Protein 5E0N (pdb70)

Sequence (209 aa):
TRFVLLDRSRPGVALVTLNRPERMNSMAFDVMVPLLELLGDLRHDNSVRVVILTGAGRGFSSGMEVLDNVILALRRLHQPVIAAVNGAAIGGGLCLALACDVRIAAHNAYFRAAGGLTASELGLSYLLPRAIGTSRAFEIMLTGRDVDAAEAERIGLVSRTVPDDDLLETCFEMAQRMRGFSRPGIELTKRTLWSGLDAASLEGHMQAE

Foldseek 3Di:
DQQKDWDCPDWQETEIERPDVVQLSAPDPSRLVVLLVVLVVQLVDPRHQAYEYAYPDAFRYQYVDSLVSNLVSQLNRLHAYEYLTLAEQEQSSLLNNLSGRAYEYAQHYKYWHDDVPGPRVVSLVLRVCVQQNCVVSVVRHVVRDIGGRVNCCVRRVHVYYYHSVCRVVVVVVVSVVSVPDDSVVSSVVSNLVVVVSVDPDPVSSVPDD

Secondary structure (DSSP, 8-state):
--SEEEE--STTEEEEEE--GGGTT---HHHHHHHHHHHHHHHH-TT--EEEEEESTT-SB-----HHHHHHHHHH-SS-EEEEE-SEEETHHHHHHHHSSEEEEETT-EEE------HHHHHHHHHHHHHH-HHHHHHHHHH---EEHHHHHHTTSSSEEE-GGGHHHHHHHHHHHHHTS-HHHHHHHHHHHHHHHH-S-HHHHHT--

Nearest PDB structures (foldseek):
  5e0n-assembly1_X  TM=1.005E+00  e=1.409E-42  Mycolicibacterium smegmatis MC2 155
  3qyr-assembly2_B  TM=8.350E-01  e=7.562E-18  Mycobacterium avium subsp. paratuberculosis
  3ome-assembly1_A  TM=8.628E-01  e=2.645E-17  Mycolicibacterium smegmatis MC2 155
  3t3w-assembly1_E  TM=8.830E-01  e=1.354E-15  Mycolicibacterium thermoresistibile ATCC 19527
  3ome-assembly1_B  TM=8.627E-01  e=7.457E-16  Mycolicibacterium smegmatis MC2 155

Solvent-accessible surface area: 10663 Å² total; per-residue (Å²): 148,149,82,19,50,85,55,84,87,90,83,9,4,0,14,0,21,0,22,27,42,126,148,66,0,26,28,42,140,52,0,1,43,45,0,49,115,25,3,27,96,4,90,132,51,108,61,0,42,1,0,0,1,7,7,19,53,190,1,0,0,37,39,231,78,22,6,58,69,0,25,93,6,1,75,134,3,14,1,9,0,0,0,0,0,23,0,7,0,23,4,6,0,1,0,0,0,6,2,2,42,30,32,1,0,1,142,73,3,71,1,71,10,51,129,116,139,58,14,13,85,98,15,2,54,79,19,1,20,125,40,14,36,82,94,122,0,118,62,2,40,148,87,30,81,72,0,83,3,56,33,0,77,168,19,39,3,5,74,129,37,6,78,76,141,66,5,66,92,16,0,20,118,55,0,105,178,29,76,73,110,69,81,83,35,27,50,114,72,12,149,61,118,32,35,30,76,80,41,114,59,140,126,39,56,149,124,73,210

B-factor: mean 40.06, std 13.36, range [20.57, 113.12]

Radius of gyration: 16.2 Å; Cα contacts (8 Å, |Δi|>4): 419; chains: 1; bounding box: 42×46×37 Å

Structure (mmCIF, N/CA/C/O backbone):
data_5E0N
#
_entry.id   5E0N
#
_cell.length_a   102.601
_cell.length_b   102.601
_cell.length_c   145.951
_cell.angle_alpha   90.00
_cell.angle_beta   90.00
_cell.angle_gamma   120.00
#
_symmetry.space_group_name_H-M   'H 3 2'
#
loop_
_entity.id
_entity.type
_entity.pdbx_description
1 polymer 'Enoyl-CoA hydratase/isomerase'
2 water water
#
loop_
_atom_site.group_PDB
_atom_site.id
_atom_site.type_symbol
_atom_site.label_atom_id
_atom_site.label_alt_id
_atom_site.label_comp_id
_atom_site.label_asym_id
_atom_site.label_entity_id
_atom_site.label_seq_id
_atom_site.pdbx_PDB_ins_code
_atom_site.Cartn_x
_atom_site.Cartn_y
_atom_site.Cartn_z
_atom_site.occupancy
_atom_site.B_iso_or_equiv
_atom_site.auth_seq_id
_atom_site.auth_comp_id
_atom_site.auth_asym_id
_atom_site.auth_atom_id
_atom_site.pdbx_PDB_model_num
ATOM 1 N N . THR A 1 25 ? 1.340 19.075 -7.257 1.00 74.44 5 THR X N 1
ATOM 2 C CA . THR A 1 25 ? 2.124 18.464 -8.332 1.00 77.24 5 THR X CA 1
ATOM 3 C C . THR A 1 25 ? 1.863 19.164 -9.674 1.00 75.47 5 THR X C 1
ATOM 4 O O . THR A 1 25 ? 2.682 19.093 -10.591 1.00 76.63 5 THR X O 1
ATOM 8 N N . ARG A 1 26 ? 0.707 19.814 -9.794 1.00 68.64 6 ARG X N 1
ATOM 9 C CA . ARG A 1 26 ? 0.435 20.685 -10.935 1.00 63.13 6 ARG X CA 1
ATOM 10 C C . ARG A 1 26 ? 1.116 22.029 -10.660 1.00 57.91 6 ARG X C 1
ATOM 11 O O . ARG A 1 26 ? 1.221 22.439 -9.501 1.00 57.81 6 ARG X O 1
ATOM 19 N N . PHE A 1 27 ? 1.601 22.705 -11.698 1.00 49.31 7 PHE X N 1
ATOM 20 C CA . PHE A 1 27 ? 2.338 23.952 -11.488 1.00 52.93 7 PHE X CA 1
ATOM 21 C C . PHE A 1 27 ? 1.420 25.173 -11.297 1.00 48.12 7 PHE X C 1
ATOM 22 O O . PHE A 1 27 ? 1.842 26.190 -10.736 1.00 42.76 7 PHE X O 1
ATOM 30 N N . VAL A 1 28 ? 0.185 25.068 -11.783 1.00 41.36 8 VAL X N 1
ATOM 31 C CA . VAL A 1 28 ? -0.844 26.081 -11.548 1.00 39.22 8 VAL X CA 1
ATOM 32 C C . VAL A 1 28 ? -2.130 25.385 -11.130 1.00 41.89 8 VAL X C 1
ATOM 33 O O . VAL A 1 28 ? -2.633 24.527 -11.854 1.00 41.77 8 VAL X O 1
ATOM 37 N N . LEU A 1 29 ? -2.652 25.744 -9.959 1.00 38.95 9 LEU X N 1
ATOM 38 C CA . LEU A 1 29 ? -3.876 25.138 -9.435 1.00 37.48 9 LEU X CA 1
ATOM 39 C C . LEU A 1 29 ? -5.079 26.041 -9.636 1.00 39.63 9 LEU X C 1
ATOM 40 O O . LEU A 1 29 ? -4.946 27.264 -9.611 1.00 37.83 9 LEU X O 1
ATOM 45 N N . LEU A 1 30 ? -6.249 25.438 -9.838 1.00 39.16 10 LEU X N 1
ATOM 46 C CA . LEU A 1 30 ? -7.493 26.186 -9.938 1.00 33.95 10 LEU X CA 1
ATOM 47 C C . LEU A 1 30 ? -8.436 25.716 -8.847 1.00 40.08 10 LEU X C 1
ATOM 48 O O . LEU A 1 30 ? -8.612 24.507 -8.641 1.00 37.14 10 LEU X O 1
ATOM 53 N N . ASP A 1 31 ? -9.037 26.676 -8.155 1.00 35.31 11 ASP X N 1
ATOM 54 C CA . ASP A 1 31 ? -9.985 26.391 -7.085 1.00 37.91 11 ASP X CA 1
ATOM 55 C C . ASP A 1 31 ? -11.291 27.116 -7.366 1.00 38.18 11 ASP X C 1
ATOM 56 O O . ASP A 1 31 ? -11.339 28.349 -7.393 1.00 32.41 11 ASP X O 1
ATOM 61 N N . ARG A 1 32 ? -12.351 26.338 -7.558 1.00 36.20 12 ARG X N 1
ATOM 62 C CA . ARG A 1 32 ? -13.675 26.885 -7.835 1.00 37.12 12 ARG X CA 1
ATOM 63 C C . ARG A 1 32 ? -14.669 26.642 -6.692 1.00 39.70 12 ARG X C 1
ATOM 64 O O . ARG A 1 32 ? -15.881 26.582 -6.911 1.00 43.11 12 ARG X O 1
ATOM 72 N N . SER A 1 33 ? -14.142 26.517 -5.478 1.00 42.74 13 SER X N 1
ATOM 73 C CA . SER A 1 33 ? -14.949 26.394 -4.261 1.00 46.71 13 SER X CA 1
ATOM 74 C C . SER A 1 33 ? -16.028 27.455 -4.133 1.00 44.62 13 SER X C 1
ATOM 75 O O . SER A 1 33 ? -17.205 27.142 -3.975 1.00 46.03 13 SER X O 1
ATOM 78 N N . ARG A 1 34 ? -15.616 28.717 -4.176 1.00 39.80 14 ARG X N 1
ATOM 79 C CA . ARG A 1 34 ? -16.548 29.814 -3.959 1.00 40.36 14 ARG X CA 1
ATOM 80 C C . ARG A 1 34 ? -17.278 30.166 -5.230 1.00 37.15 14 ARG X C 1
ATOM 81 O O . ARG A 1 34 ? -16.666 30.257 -6.290 1.00 37.47 14 ARG X O 1
ATOM 89 N N . PRO A 1 35 ? -18.592 30.412 -5.116 1.00 42.00 15 PRO X N 1
ATOM 90 C CA . PRO A 1 35 ? -19.435 30.740 -6.271 1.00 38.57 15 PRO X CA 1
ATOM 91 C C . PRO A 1 35 ? -18.970 32.002 -6.976 1.00 36.94 15 PRO X C 1
ATOM 92 O O . PRO A 1 35 ? -18.704 33.005 -6.313 1.00 36.14 15 PRO X O 1
ATOM 96 N N . GLY A 1 36 ? -18.867 31.949 -8.300 1.00 33.58 16 GLY X N 1
ATOM 97 C CA . GLY A 1 36 ? -18.485 33.110 -9.090 1.00 35.44 16 GLY X CA 1
ATOM 98 C C . GLY A 1 36 ? -16.999 33.460 -9.034 1.00 30.75 16 GLY X C 1
ATOM 99 O O . GLY A 1 36 ? -16.565 34.412 -9.672 1.00 34.51 16 GLY X O 1
ATOM 100 N N . VAL A 1 37 ? -16.210 32.688 -8.298 1.00 30.02 17 VAL X N 1
ATOM 101 C CA . VAL A 1 37 ? -14.795 33.010 -8.140 1.00 32.15 17 VAL X CA 1
ATOM 102 C C . VAL A 1 37 ? -13.860 31.879 -8.592 1.00 36.27 17 VAL X C 1
ATOM 103 O O . VAL A 1 37 ? -14.092 30.700 -8.308 1.00 36.07 17 VAL X O 1
ATOM 107 N N . ALA A 1 38 ? -12.806 32.249 -9.313 1.00 31.03 18 ALA X N 1
ATOM 108 C CA . ALA A 1 38 ? -11.731 31.319 -9.622 1.00 30.16 18 ALA X CA 1
ATOM 109 C C . ALA A 1 38 ? -10.470 31.738 -8.869 1.00 31.85 18 ALA X C 1
ATOM 110 O O . ALA A 1 38 ? -9.898 32.795 -9.135 1.00 29.26 18 ALA X O 1
ATOM 112 N N . LEU A 1 39 ? -10.075 30.938 -7.887 1.00 28.22 19 LEU X N 1
ATOM 113 C CA . LEU A 1 39 ? -8.827 31.161 -7.170 1.00 29.48 19 LEU X CA 1
ATOM 114 C C . LEU A 1 39 ? -7.710 30.391 -7.867 1.00 32.88 19 LEU X C 1
ATOM 115 O O . LEU A 1 39 ? -7.739 29.156 -7.936 1.00 33.53 19 LEU X O 1
ATOM 120 N N . VAL A 1 40 ? -6.738 31.131 -8.391 1.00 28.53 20 VAL X N 1
ATOM 121 C CA . VAL A 1 40 ? -5.630 30.558 -9.144 1.00 28.03 20 VAL X CA 1
ATOM 122 C C . VAL A 1 40 ? -4.368 30.629 -8.296 1.00 32.82 20 VAL X C 1
ATOM 123 O O . VAL A 1 40 ? -3.982 31.688 -7.802 1.00 31.38 20 VAL X O 1
ATOM 127 N N . THR A 1 41 ? -3.729 29.488 -8.100 1.00 30.52 21 THR X N 1
ATOM 128 C CA . THR A 1 41 ? -2.563 29.440 -7.245 1.00 34.21 21 THR X CA 1
ATOM 129 C C . THR A 1 41 ? -1.337 29.027 -8.051 1.00 38.08 21 THR X C 1
ATOM 130 O O . THR A 1 41 ? -1.329 27.974 -8.683 1.00 35.65 21 THR X O 1
ATOM 134 N N . LEU A 1 42 ? -0.322 29.885 -8.061 1.00 33.86 22 LEU X N 1
ATOM 135 C CA . LEU A 1 42 ? 0.957 29.536 -8.664 1.00 37.02 22 LEU X CA 1
ATOM 136 C C . LEU A 1 42 ? 1.608 28.503 -7.768 1.00 41.20 22 LEU X C 1
ATOM 137 O O . LEU A 1 42 ? 1.893 28.790 -6.607 1.00 42.52 22 LEU X O 1
ATOM 142 N N . ASN A 1 43 ? 1.846 27.307 -8.295 1.00 41.93 23 ASN X N 1
ATOM 143 C CA . ASN A 1 43 ? 2.198 26.195 -7.424 1.00 47.26 23 ASN X CA 1
ATOM 144 C C . ASN A 1 43 ? 3.568 25.580 -7.682 1.00 55.15 23 ASN X C 1
ATOM 145 O O . ASN A 1 43 ? 3.673 24.437 -8.128 1.00 56.65 23 ASN X O 1
ATOM 150 N N . ARG A 1 44 ? 4.625 26.337 -7.419 1.00 56.17 24 ARG X N 1
ATOM 151 C CA . ARG A 1 44 ? 5.907 25.692 -7.174 1.00 61.08 24 ARG X CA 1
ATOM 152 C C . ARG A 1 44 ? 6.601 26.405 -6.031 1.00 60.73 24 ARG X C 1
ATOM 153 O O . ARG A 1 44 ? 7.640 27.046 -6.231 1.00 59.95 24 ARG X O 1
ATOM 161 N N . PRO A 1 45 ? 6.025 26.273 -4.818 1.00 58.35 25 PRO X N 1
ATOM 162 C CA . PRO A 1 45 ? 6.494 26.972 -3.615 1.00 62.04 25 PRO X CA 1
ATOM 163 C C . PRO A 1 45 ? 7.969 26.707 -3.328 1.00 65.55 25 PRO X C 1
ATOM 164 O O . PRO A 1 45 ? 8.640 27.541 -2.710 1.00 63.62 25 PRO X O 1
ATOM 168 N N . GLU A 1 46 ? 8.464 25.561 -3.788 1.00 67.93 26 GLU X N 1
ATOM 169 C CA . GLU A 1 46 ? 9.873 25.206 -3.655 1.00 69.25 26 GLU X CA 1
ATOM 170 C C . GLU A 1 46 ? 10.782 26.304 -4.221 1.00 67.38 26 GLU X C 1
ATOM 171 O O . GLU A 1 46 ? 11.748 26.712 -3.576 1.00 68.81 26 GLU X O 1
ATOM 177 N N . ARG A 1 47 ? 10.459 26.770 -5.428 1.00 65.51 27 ARG X N 1
ATOM 178 C CA . ARG A 1 47 ? 11.262 27.773 -6.125 1.00 65.93 27 ARG X CA 1
ATOM 179 C C . ARG A 1 47 ? 10.629 29.157 -6.047 1.00 62.51 27 ARG X C 1
ATOM 180 O O . ARG A 1 47 ? 10.835 29.985 -6.940 1.00 57.94 27 ARG X O 1
ATOM 188 N N . MET A 1 48 ? 9.846 29.386 -4.994 1.00 59.75 28 MET X N 1
ATOM 189 C CA . MET A 1 48 ? 9.165 30.661 -4.772 1.00 59.25 28 MET X CA 1
ATOM 190 C C . MET A 1 48 ? 8.303 31.060 -5.977 1.00 53.58 28 MET X C 1
ATOM 191 O O . MET A 1 48 ? 8.185 32.245 -6.299 1.00 47.97 28 MET X O 1
ATOM 196 N N . ASN A 1 49 ? 7.721 30.052 -6.630 1.00 53.86 29 ASN X N 1
ATOM 197 C CA . ASN A 1 49 ? 6.856 30.221 -7.801 1.00 52.09 29 ASN X CA 1
ATOM 198 C C . ASN A 1 49 ? 7.500 31.075 -8.884 1.00 52.92 29 ASN X C 1
ATOM 199 O O . ASN A 1 49 ? 6.831 31.910 -9.506 1.00 46.72 29 ASN X O 1
ATOM 204 N N . SER A 1 50 ? 8.800 30.870 -9.090 1.00 52.44 30 SER X N 1
ATOM 205 C CA . SER A 1 50 ? 9.536 31.611 -10.104 1.00 51.45 30 SER X CA 1
ATOM 206 C C . SER A 1 50 ? 8.847 31.396 -11.435 1.00 52.46 30 SER X C 1
ATOM 207 O O . SER A 1 50 ? 8.365 30.301 -11.739 1.00 59.05 30 SER X O 1
ATOM 210 N N . MET A 1 51 ? 8.773 32.457 -12.219 1.00 55.35 31 MET X N 1
ATOM 211 C CA . MET A 1 51 ? 8.006 32.422 -13.445 1.00 53.58 31 MET X CA 1
ATOM 212 C C . MET A 1 51 ? 8.781 31.791 -14.584 1.00 56.48 31 MET X C 1
ATOM 213 O O . MET A 1 51 ? 9.039 32.417 -15.613 1.00 58.41 31 MET X O 1
ATOM 218 N N . ALA A 1 52 ? 9.144 30.535 -14.374 1.00 54.44 32 ALA X N 1
ATOM 219 C CA . ALA A 1 52 ? 9.737 29.725 -15.408 1.00 57.63 32 ALA X CA 1
ATOM 220 C C . ALA A 1 52 ? 8.680 29.343 -16.424 1.00 59.46 32 ALA X C 1
ATOM 221 O O . ALA A 1 52 ? 7.476 29.514 -16.206 1.00 57.46 32 ALA X O 1
ATOM 223 N N . PHE A 1 53 ? 9.157 28.803 -17.531 1.00 57.19 33 PHE X N 1
ATOM 224 C CA . PHE A 1 53 ? 8.323 28.384 -18.634 1.00 58.59 33 PHE X CA 1
ATOM 225 C C . PHE A 1 53 ? 7.163 27.464 -18.259 1.00 55.10 33 PHE X C 1
ATOM 226 O O . PHE A 1 53 ? 6.037 27.641 -18.741 1.00 52.47 33 PHE X O 1
ATOM 234 N N . ASP A 1 54 ? 7.454 26.477 -17.415 1.00 55.53 34 ASP X N 1
ATOM 235 C CA . ASP A 1 54 ? 6.490 25.446 -17.033 1.00 55.30 34 ASP X CA 1
ATOM 236 C C . ASP A 1 54 ? 5.444 25.936 -16.032 1.00 52.44 34 ASP X C 1
ATOM 237 O O . ASP A 1 54 ? 4.558 25.175 -15.625 1.00 49.36 34 ASP X O 1
ATOM 242 N N . VAL A 1 55 ? 5.575 27.188 -15.605 1.00 48.51 35 VAL X N 1
ATOM 243 C CA . VAL A 1 55 ? 4.541 27.835 -14.800 1.00 48.74 35 VAL X CA 1
ATOM 244 C C . VAL A 1 55 ? 3.721 28.800 -15.657 1.00 39.99 35 VAL X C 1
ATOM 245 O O . VAL A 1 55 ? 2.486 28.777 -15.644 1.00 37.50 35 VAL X O 1
ATOM 249 N N . MET A 1 56 ? 4.418 29.639 -16.411 1.00 39.09 36 MET X N 1
ATOM 250 C CA . MET A 1 56 ? 3.763 30.685 -17.187 1.00 41.15 36 MET X CA 1
ATOM 251 C C . MET A 1 56 ? 2.909 30.156 -18.339 1.00 36.70 36 MET X C 1
ATOM 252 O O . MET A 1 56 ? 1.878 30.742 -18.676 1.00 31.48 36 MET X O 1
ATOM 257 N N . VAL A 1 57 ? 3.337 29.067 -18.965 1.00 38.22 37 VAL X N 1
ATOM 258 C CA . VAL A 1 57 ? 2.555 28.530 -20.081 1.00 36.76 37 VAL X CA 1
ATOM 259 C C . VAL A 1 57 ? 1.232 27.906 -19.588 1.00 37.15 37 VAL X C 1
ATOM 260 O O . VAL A 1 57 ? 0.184 28.212 -20.146 1.00 36.70 37 VAL X O 1
ATOM 264 N N . PRO A 1 58 ? 1.261 27.054 -18.539 1.00 36.93 38 PRO X N 1
ATOM 265 C CA . PRO A 1 58 ? -0.050 26.584 -18.066 1.00 36.81 38 PRO X CA 1
ATOM 266 C C . PRO A 1 58 ? -0.931 27.731 -17.5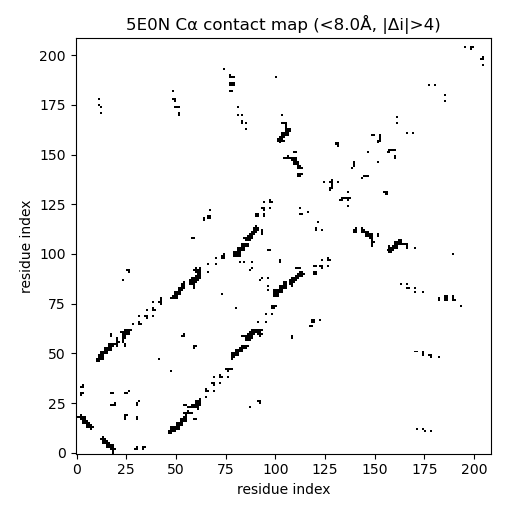60 1.00 36.83 38 PRO X C 1
ATOM 267 O O . PRO A 1 58 ? -2.146 27.683 -17.736 1.00 32.59 38 PRO X O 1
ATOM 271 N N . LEU A 1 59 ? -0.320 28.744 -16.944 1.00 36.49 39 LEU X N 1
ATOM 272 C CA . LEU A 1 59 ? -1.076 29.911 -16.480 1.00 30.65 39 LEU X CA 1
ATOM 273 C C . LEU A 1 59 ? -1.740 30.595 -17.659 1.00 31.65 39 LEU X C 1
ATOM 274 O O . LEU A 1 59 ? -2.912 30.956 -17.601 1.00 31.69 39 LEU X O 1
ATOM 279 N N . LEU A 1 60 ? -0.977 30.761 -18.734 1.00 31.52 40 LEU X N 1
ATOM 280 C CA . LEU A 1 60 ? -1.485 31.361 -19.959 1.00 33.31 40 LEU X CA 1
ATOM 281 C C . LEU A 1 60 ? -2.671 30.585 -20.527 1.00 33.33 40 LEU X C 1
ATOM 282 O O . LEU A 1 60 ? -3.683 31.186 -20.894 1.00 32.97 40 LEU X O 1
ATOM 287 N N . GLU A 1 61 ? -2.557 29.255 -20.602 1.00 29.22 41 GLU X N 1
ATOM 288 C CA . GLU A 1 61 ? -3.671 28.442 -21.086 1.00 31.84 41 GLU X CA 1
ATOM 289 C C . GLU A 1 61 ? -4.885 28.536 -20.159 1.00 33.17 41 GLU X C 1
ATOM 290 O O . GLU A 1 61 ? -6.025 28.589 -20.625 1.00 35.63 41 GLU X O 1
ATOM 296 N N . LEU A 1 62 ? -4.652 28.550 -18.851 1.00 32.45 42 LEU X N 1
ATOM 297 C CA . LEU A 1 62 ? -5.757 28.691 -17.898 1.00 31.00 42 LEU X CA 1
ATOM 298 C C . LEU A 1 62 ? -6.456 30.049 -18.041 1.00 34.19 42 LEU X C 1
ATOM 299 O O . LEU A 1 62 ? -7.695 30.135 -18.042 1.00 34.54 42 LEU X O 1
ATOM 304 N N . LEU A 1 63 ? -5.666 31.113 -18.173 1.00 34.08 43 LEU X N 1
ATOM 305 C CA . LEU A 1 63 ? -6.234 32.456 -18.326 1.00 32.37 43 LEU X CA 1
ATOM 306 C C . LEU A 1 63 ? -7.096 32.524 -19.584 1.00 34.01 43 LEU X C 1
ATOM 307 O O . LEU A 1 63 ? -8.142 33.183 -19.598 1.00 33.18 43 LEU X O 1
ATOM 312 N N . GLY A 1 64 ? -6.658 31.837 -20.636 1.00 34.79 44 GLY X N 1
ATOM 313 C CA . GLY A 1 64 ? -7.436 31.736 -21.862 1.00 35.25 44 GLY X CA 1
ATOM 314 C C . GLY A 1 64 ? -8.769 31.047 -21.654 1.00 38.00 44 GLY X C 1
ATOM 315 O O . GLY A 1 64 ? -9.803 31.532 -22.115 1.00 41.63 44 GLY X O 1
ATOM 316 N N . ASP A 1 65 ? -8.755 29.916 -20.953 1.00 37.13 45 ASP X N 1
ATOM 317 C CA . ASP A 1 65 ? -9.981 29.209 -20.610 1.00 38.11 45 ASP X CA 1
ATOM 318 C C . ASP A 1 65 ? -10.925 30.041 -19.744 1.00 41.20 45 ASP X C 1
ATOM 319 O O . ASP A 1 65 ? -12.132 30.079 -19.998 1.00 42.08 45 ASP X O 1
ATOM 324 N N . LEU A 1 66 ? -10.377 30.679 -18.707 1.00 39.07 46 LEU X N 1
ATOM 325 C CA . LEU A 1 66 ? -11.190 31.460 -17.771 1.00 37.04 46 LEU X CA 1
ATOM 326 C C . LEU A 1 66 ? -11.958 32.555 -18.489 1.00 37.64 46 LEU X C 1
ATOM 327 O O . LEU A 1 66 ? -13.049 32.936 -18.068 1.00 40.13 46 LEU X O 1
ATOM 332 N N . ARG A 1 67 ? -11.394 33.051 -19.583 1.00 34.93 47 ARG X N 1
ATOM 333 C CA . ARG A 1 67 ? -12.042 34.088 -20.357 1.00 35.18 47 ARG X CA 1
ATOM 334 C C . ARG A 1 67 ? -13.387 33.630 -20.902 1.00 38.56 47 ARG X C 1
ATOM 335 O O . ARG A 1 67 ? -14.291 34.432 -21.075 1.00 38.77 47 ARG X O 1
ATOM 343 N N . HIS A 1 68 ? -13.513 32.336 -21.165 1.00 38.11 48 HIS X N 1
ATOM 344 C CA . HIS A 1 68 ? -14.730 31.796 -21.765 1.00 39.39 48 HIS X CA 1
ATOM 345 C C . HIS A 1 68 ? -15.690 31.187 -20.744 1.00 39.70 48 HIS X C 1
ATOM 346 O O . HIS A 1 68 ? -16.779 30.749 -21.097 1.00 40.40 48 HIS X O 1
ATOM 353 N N . ASP A 1 69 ? -15.274 31.159 -19.482 1.00 39.26 49 ASP X N 1
ATOM 354 C CA . ASP A 1 69 ? -16.072 30.560 -18.412 1.00 43.90 49 ASP X CA 1
ATOM 355 C C . ASP A 1 69 ? -16.984 31.620 -17.799 1.00 44.54 49 ASP X C 1
ATOM 356 O O . ASP A 1 69 ? -16.539 32.468 -17.023 1.00 43.31 49 ASP X O 1
ATOM 361 N N . ASN A 1 70 ? -18.261 31.580 -18.147 1.00 44.82 50 ASN X N 1
ATOM 362 C CA . ASN A 1 70 ? -19.171 32.623 -17.682 1.00 46.32 50 ASN X CA 1
ATOM 363 C C . ASN A 1 70 ? -19.673 32.367 -16.253 1.00 43.20 50 ASN X C 1
ATOM 364 O O . ASN A 1 70 ? -20.338 33.216 -15.665 1.00 47.81 50 ASN X O 1
ATOM 369 N N . SER A 1 71 ? -19.307 31.226 -15.676 1.00 41.53 51 SER X N 1
ATOM 370 C CA . SER A 1 71 ? -19.568 30.994 -14.257 1.00 39.99 51 SER X CA 1
ATOM 371 C C . SER A 1 71 ? -18.576 31.767 -13.379 1.00 43.08 51 SER X C 1
ATOM 372 O O . SER A 1 71 ? -18.820 31.999 -12.188 1.00 38.81 51 SER X O 1
ATOM 375 N N . VAL A 1 72 ? -17.448 32.165 -13.962 1.00 38.17 52 VAL X N 1
ATOM 376 C CA . VAL A 1 72 ? -16.429 32.866 -13.193 1.00 36.24 52 VAL X CA 1
ATOM 377 C C . VAL A 1 72 ? -16.604 34.372 -13.366 1.00 33.78 52 VAL X C 1
ATOM 378 O O . VAL A 1 72 ? -16.593 34.883 -14.491 1.00 32.87 52 VAL X O 1
ATOM 382 N N . ARG A 1 73 ? -16.800 35.073 -12.250 1.00 34.37 53 ARG X N 1
ATOM 383 C CA . ARG A 1 73 ? -17.043 36.521 -12.273 1.00 30.97 53 ARG X CA 1
ATOM 384 C C . ARG A 1 73 ? -15.782 37.300 -11.869 1.00 29.13 53 ARG X C 1
ATOM 385 O O . ARG A 1 73 ? -15.567 38.449 -12.293 1.00 30.41 53 ARG X O 1
ATOM 393 N N . VAL A 1 74 ? -14.970 36.678 -11.024 1.00 28.88 54 VAL X N 1
ATOM 394 C CA . VAL A 1 74 ? -13.783 37.314 -10.471 1.00 30.78 54 VAL X CA 1
ATOM 395 C C . VAL A 1 74 ? -12.664 36.292 -10.373 1.00 31.19 54 VAL X C 1
ATOM 396 O O . VAL A 1 74 ? -12.907 35.134 -10.019 1.00 27.72 54 VAL X O 1
ATOM 400 N N . VAL A 1 75 ? -11.439 36.718 -10.674 1.00 26.83 55 VAL X N 1
ATOM 401 C CA . VAL A 1 75 ? -10.282 35.847 -10.506 1.00 26.45 55 VAL X CA 1
ATOM 402 C C . VAL A 1 75 ? -9.419 36.340 -9.354 1.00 30.09 55 VAL X C 1
ATOM 403 O O . VAL A 1 75 ? -9.120 37.533 -9.258 1.00 27.34 55 VAL X O 1
ATOM 407 N N . ILE A 1 76 ? -9.045 35.437 -8.454 1.00 28.10 56 ILE X N 1
ATOM 408 C CA . ILE A 1 76 ? -8.060 35.779 -7.427 1.00 27.38 56 ILE X CA 1
ATOM 409 C C . ILE A 1 76 ? -6.786 35.021 -7.762 1.00 31.78 56 ILE X C 1
ATOM 410 O O . ILE A 1 76 ? -6.829 33.802 -7.964 1.00 30.24 56 ILE X O 1
ATOM 415 N N . LEU A 1 77 ? -5.665 35.737 -7.847 1.00 27.54 57 LEU X N 1
ATOM 416 C CA . LEU A 1 77 ? -4.384 35.121 -8.196 1.00 28.72 57 LEU X CA 1
ATOM 417 C C . LEU A 1 77 ? -3.420 35.204 -7.018 1.00 29.93 57 LEU X C 1
ATOM 418 O O . LEU A 1 77 ? -3.210 36.285 -6.462 1.00 26.43 57 LEU X O 1
ATOM 423 N N . THR A 1 78 ? -2.837 34.069 -6.636 1.00 27.43 58 THR X N 1
ATOM 424 C CA . THR A 1 78 ? -1.964 34.025 -5.470 1.00 27.69 58 THR X CA 1
ATOM 425 C C . THR A 1 78 ? -0.868 32.985 -5.650 1.00 31.24 58 THR X C 1
ATOM 426 O O . THR A 1 78 ? -0.847 32.261 -6.642 1.00 29.70 58 THR X O 1
ATOM 430 N N . GLY A 1 79 ? 0.056 32.925 -4.697 1.00 32.95 59 GLY X N 1
ATOM 431 C CA . GLY A 1 79 ? 1.143 31.969 -4.775 1.00 33.72 59 GLY X CA 1
ATOM 432 C C . GLY A 1 79 ? 1.109 30.941 -3.654 1.00 40.61 59 GLY X C 1
ATOM 433 O O . GLY A 1 79 ? 0.714 31.246 -2.533 1.00 38.59 59 GLY X O 1
ATOM 434 N N . ALA A 1 80 ? 1.528 29.715 -3.948 1.00 43.08 60 ALA X N 1
ATOM 435 C CA . ALA A 1 80 ? 1.621 28.699 -2.906 1.00 44.74 60 ALA X CA 1
ATOM 436 C C . ALA A 1 80 ? 2.847 28.953 -2.041 1.00 50.05 60 ALA X C 1
ATOM 437 O O . ALA A 1 80 ? 3.855 29.479 -2.516 1.00 50.94 60 ALA X O 1
ATOM 439 N N . GLY A 1 81 ? 2.754 28.599 -0.764 1.00 50.47 61 GLY X N 1
ATOM 440 C CA . GLY A 1 81 ? 3.888 28.699 0.137 1.00 49.41 61 GLY X CA 1
ATOM 441 C C . GLY A 1 81 ? 4.222 30.107 0.608 1.00 54.26 61 GLY X C 1
ATOM 442 O O . GLY A 1 81 ? 3.344 30.954 0.791 1.00 47.89 61 GLY X O 1
ATOM 443 N N . ARG A 1 82 ? 5.517 30.344 0.796 1.00 53.02 62 ARG X N 1
ATOM 444 C CA . ARG A 1 82 ? 6.027 31.571 1.401 1.00 56.61 62 ARG X CA 1
ATOM 445 C C . ARG A 1 82 ? 6.002 32.783 0.464 1.00 49.48 62 ARG X C 1
ATOM 446 O O . ARG A 1 82 ? 5.924 33.921 0.931 1.00 49.40 62 ARG X O 1
ATOM 454 N N . GLY A 1 83 ? 6.086 32.549 -0.843 1.00 48.15 63 GLY X N 1
ATOM 455 C CA . GLY A 1 83 ? 6.170 33.655 -1.779 1.00 48.26 63 GLY X CA 1
ATOM 456 C C . GLY A 1 83 ? 4.991 33.775 -2.730 1.00 43.76 63 GLY X C 1
ATOM 457 O O . GLY A 1 83 ? 4.291 32.798 -3.009 1.00 41.60 63 GLY X O 1
ATOM 458 N N . PHE A 1 84 ? 4.757 34.992 -3.216 1.00 38.22 64 PHE X N 1
ATOM 459 C CA . PHE A 1 84 ? 3.818 35.207 -4.309 1.00 37.80 64 PHE X CA 1
ATOM 460 C C . PHE A 1 84 ? 4.486 34.693 -5.588 1.00 39.24 64 PHE X C 1
ATOM 461 O O . PHE A 1 84 ? 4.008 33.731 -6.207 1.00 38.46 64 PHE X O 1
ATOM 469 N N . SER A 1 85 ? 5.605 35.322 -5.954 1.00 38.73 65 SER X N 1
ATOM 470 C CA . SER A 1 85 ? 6.436 34.883 -7.078 1.00 41.73 65 SER X CA 1
ATOM 471 C C . SER A 1 85 ? 7.783 35.616 -7.093 1.00 46.31 65 SER X C 1
ATOM 472 O O . SER A 1 85 ? 7.832 36.840 -6.923 1.00 37.16 65 SER X O 1
ATOM 475 N N . SER A 1 86 ? 8.868 34.863 -7.292 1.00 46.00 66 SER X N 1
ATOM 476 C CA . SER A 1 86 ? 10.209 35.437 -7.352 1.00 45.24 66 SER X CA 1
ATOM 477 C C . SER A 1 86 ? 10.577 35.875 -8.769 1.00 47.66 66 SER X C 1
ATOM 478 O O . SER A 1 86 ? 11.678 36.397 -8.996 1.00 48.58 66 SER X O 1
ATOM 481 N N . GLY A 1 87 ? 9.659 35.653 -9.712 1.00 44.84 67 GLY X N 1
ATOM 482 C CA . GLY A 1 87 ? 9.838 36.042 -11.105 1.00 44.63 67 GLY X CA 1
ATOM 483 C C . GLY A 1 87 ? 11.197 35.750 -11.724 1.00 52.12 67 GLY X C 1
ATOM 484 O O . GLY A 1 87 ? 11.420 34.700 -12.326 1.00 54.93 67 GLY X O 1
ATOM 485 N N . MET A 1 112 ? 11.948 35.037 -26.283 1.00 81.50 92 MET X N 1
ATOM 486 C CA . MET A 1 112 ? 11.215 33.910 -25.713 1.00 74.92 92 MET X CA 1
ATOM 487 C C . MET A 1 112 ? 10.369 34.319 -24.505 1.00 69.38 92 MET X C 1
ATOM 488 O O . MET A 1 112 ? 10.259 33.568 -23.532 1.00 71.65 92 MET X O 1
ATOM 493 N N . GLU A 1 113 ? 9.774 35.507 -24.568 1.00 66.38 93 GLU X N 1
ATOM 494 C CA . GLU A 1 113 ? 8.938 35.990 -23.473 1.00 59.33 93 GLU X CA 1
ATOM 495 C C . GLU A 1 113 ? 7.515 35.458 -23.535 1.00 52.32 93 GLU X C 1
ATOM 496 O O . GLU A 1 113 ? 6.858 35.518 -24.576 1.00 51.72 93 GLU X O 1
ATOM 502 N N . VAL A 1 114 ? 7.050 34.955 -22.398 1.00 48.05 94 VAL X N 1
ATOM 503 C CA . VAL A 1 114 ? 5.672 34.517 -22.238 1.00 46.45 94 VAL X CA 1
ATOM 504 C C . VAL A 1 114 ? 4.999 35.404 -21.174 1.00 42.37 94 VAL X C 1
ATOM 505 O O . VAL A 1 114 ? 3.769 35.483 -21.093 1.00 35.75 94 VAL X O 1
ATOM 509 N N . LEU A 1 115 ? 5.811 36.117 -20.394 1.00 41.20 95 LEU X N 1
ATOM 510 C CA . LEU A 1 115 ? 5.260 37.023 -19.389 1.00 38.16 95 LEU X CA 1
ATOM 511 C C . LEU A 1 115 ? 4.404 38.095 -20.047 1.00 36.84 95 LEU X C 1
ATOM 512 O O . LEU A 1 115 ? 3.342 38.443 -19.538 1.00 37.32 95 LEU X O 1
ATOM 517 N N . ASP A 1 116 ? 4.834 38.614 -21.191 1.00 36.16 96 ASP X N 1
ATOM 518 C CA . ASP A 1 116 ? 4.011 39.623 -21.848 1.00 39.01 96 ASP X CA 1
ATOM 519 C C . ASP A 1 116 ? 2.669 39.034 -22.310 1.00 35.99 96 ASP X C 1
ATOM 520 O O . ASP A 1 116 ? 1.644 39.709 -22.234 1.00 30.41 96 ASP X O 1
ATOM 525 N N . ASN A 1 117 ? 2.663 37.781 -22.768 1.00 35.20 97 ASN X N 1
ATOM 526 C CA . ASN A 1 117 ? 1.406 37.136 -23.151 1.00 32.03 97 ASN X CA 1
ATOM 527 C C . ASN A 1 117 ? 0.458 36.993 -21.961 1.00 29.54 97 ASN X C 1
ATOM 528 O O . ASN A 1 117 ? -0.740 37.230 -22.080 1.00 29.25 97 ASN X O 1
ATOM 533 N N . VAL A 1 118 ? 1.013 36.597 -20.826 1.00 28.35 98 VAL X N 1
ATOM 534 C CA . VAL A 1 118 ? 0.267 36.464 -19.581 1.00 28.43 98 VAL X CA 1
ATOM 535 C C . VAL A 1 118 ? -0.298 37.825 -19.152 1.00 31.29 98 VAL X C 1
ATOM 536 O O . VAL A 1 118 ? -1.496 37.946 -18.847 1.00 25.58 98 VAL X O 1
ATOM 540 N N . ILE A 1 119 ? 0.547 38.854 -19.170 1.00 30.18 99 ILE X N 1
ATOM 541 C CA . ILE A 1 119 ? 0.093 40.226 -18.853 1.00 28.78 99 ILE X CA 1
ATOM 542 C C . ILE A 1 119 ? -1.113 40.627 -19.691 1.00 30.46 99 ILE X C 1
ATOM 543 O O . ILE A 1 119 ? -2.140 41.039 -19.157 1.00 29.25 99 ILE X O 1
ATOM 548 N N . LEU A 1 120 ? -1.017 40.456 -21.006 1.00 30.01 100 LEU X N 1
ATOM 549 C CA . LEU A 1 120 ? -2.127 40.806 -21.882 1.00 30.76 100 LEU X CA 1
ATOM 550 C C . LEU A 1 120 ? -3.348 39.877 -21.711 1.00 31.86 100 LEU X C 1
ATOM 551 O O . LEU A 1 120 ? -4.475 40.328 -21.879 1.00 30.89 100 LEU X O 1
ATOM 556 N N . ALA A 1 121 ? -3.130 38.593 -21.389 1.00 31.65 101 ALA X N 1
ATOM 557 C CA . ALA A 1 121 ? -4.243 37.679 -21.063 1.00 31.53 101 ALA X CA 1
ATOM 558 C C . ALA A 1 121 ? -5.009 38.126 -19.805 1.00 30.60 101 ALA X C 1
ATOM 559 O O . ALA A 1 121 ? -6.238 38.054 -19.768 1.00 28.90 101 ALA X O 1
ATOM 561 N N . LEU A 1 122 ? -4.283 38.557 -18.771 1.00 26.79 102 LEU X N 1
ATOM 562 C CA . LEU A 1 122 ? -4.919 39.064 -17.547 1.00 30.88 102 LEU X CA 1
ATOM 563 C C . LEU A 1 122 ? -5.812 40.248 -17.885 1.00 28.28 102 LEU X C 1
ATOM 564 O O . LEU A 1 122 ? -6.968 40.312 -17.495 1.00 29.56 102 LEU X O 1
ATOM 569 N N . ARG A 1 123 ? -5.245 41.176 -18.636 1.00 28.01 103 ARG X N 1
ATOM 570 C CA . ARG A 1 123 ? -5.929 42.384 -19.066 1.00 32.71 103 ARG X CA 1
ATOM 571 C C . ARG A 1 123 ? -7.148 42.091 -19.957 1.00 34.73 103 ARG X C 1
ATOM 572 O O . ARG A 1 123 ? -8.152 42.814 -19.917 1.00 34.84 103 ARG X O 1
ATOM 580 N N . ARG A 1 124 ? -7.057 41.027 -20.755 1.00 32.86 104 ARG X N 1
ATOM 581 C CA . ARG A 1 124 ? -8.129 40.624 -21.679 1.00 34.04 104 ARG X CA 1
ATOM 582 C C . ARG A 1 124 ? -9.362 40.013 -21.005 1.00 35.77 104 ARG X C 1
ATOM 583 O O . ARG A 1 124 ? -10.451 40.027 -21.578 1.00 35.09 104 ARG X O 1
ATOM 591 N N . LEU A 1 125 ? -9.189 39.440 -19.820 1.00 29.85 105 LEU X N 1
ATOM 592 C CA . LEU A 1 125 ? -10.329 38.895 -19.089 1.00 31.50 105 LEU X CA 1
ATOM 593 C C . LEU A 1 125 ? -11.369 39.969 -18.880 1.00 32.88 105 LEU X C 1
ATOM 594 O O . LEU A 1 125 ? -11.023 41.099 -18.574 1.00 29.05 105 LEU X O 1
ATOM 599 N N . HIS A 1 126 ? -12.643 39.621 -19.027 1.00 30.17 106 HIS X N 1
ATOM 600 C CA . HIS A 1 126 ? -13.710 40.544 -18.642 1.00 35.58 106 HIS X CA 1
ATOM 601 C C . HIS A 1 126 ? -13.872 40.578 -17.118 1.00 32.43 106 HIS X C 1
ATOM 602 O O . HIS A 1 126 ? -14.437 41.528 -16.567 1.00 33.27 106 HIS X O 1
ATOM 609 N N . GLN A 1 127 ? -13.352 39.551 -16.446 1.00 32.93 107 GLN X N 1
ATOM 610 C CA . GLN A 1 127 ? -13.355 39.474 -14.984 1.00 29.82 107 GLN X CA 1
ATOM 611 C C . GLN A 1 127 ? -12.226 40.284 -14.365 1.00 30.55 107 GLN X C 1
ATOM 612 O O . GLN A 1 127 ? -11.102 40.265 -14.857 1.00 28.00 107 GLN X O 1
ATOM 618 N N . PRO A 1 128 ? -12.525 40.981 -13.260 1.00 30.45 108 PRO X N 1
ATOM 619 C CA . PRO A 1 128 ? -11.459 41.597 -12.470 1.00 31.84 108 PRO X CA 1
ATOM 620 C C . PRO A 1 128 ? -10.559 40.521 -11.906 1.00 30.79 108 PRO X C 1
ATOM 621 O O . PRO A 1 128 ? -11.041 39.438 -11.548 1.00 25.96 108 PRO X O 1
ATOM 625 N N . VAL A 1 129 ? -9.269 40.813 -11.847 1.00 26.20 109 VAL X N 1
ATOM 626 C CA . VAL A 1 129 ? -8.298 39.922 -11.241 1.00 26.35 109 VAL X CA 1
ATOM 627 C C . VAL A 1 129 ? -7.736 40.591 -9.999 1.00 28.07 109 VAL X C 1
ATOM 628 O O . VAL A 1 129 ? -7.204 41.707 -10.072 1.00 24.68 109 VAL X O 1
ATOM 632 N N . ILE A 1 130 ? -7.871 39.922 -8.864 1.00 23.66 110 ILE X N 1
ATOM 633 C CA . ILE A 1 130 ? -7.310 40.411 -7.615 1.00 25.54 110 ILE X CA 1
ATOM 634 C C . ILE A 1 130 ? -6.052 39.636 -7.317 1.00 27.30 110 ILE X C 1
ATOM 635 O O . ILE A 1 130 ? -6.098 38.406 -7.182 1.00 25.84 110 ILE X O 1
ATOM 640 N N . ALA A 1 131 ? -4.925 40.335 -7.234 1.00 24.15 111 ALA X N 1
ATOM 641 C CA . ALA A 1 131 ? -3.698 39.689 -6.792 1.00 25.37 111 ALA X CA 1
ATOM 642 C C . ALA A 1 131 ? -3.680 39.622 -5.269 1.00 31.92 111 ALA X C 1
ATOM 643 O O . ALA A 1 131 ? -3.698 40.666 -4.596 1.00 28.14 111 ALA X O 1
ATOM 645 N N . ALA A 1 132 ? -3.636 38.400 -4.738 1.00 27.40 112 ALA X N 1
ATOM 646 C CA . ALA A 1 132 ? -3.463 38.159 -3.308 1.00 28.03 112 ALA X CA 1
ATOM 647 C C . ALA A 1 132 ? -1.985 37.926 -3.023 1.00 31.51 112 ALA X C 1
ATOM 648 O O . ALA A 1 132 ? -1.512 36.795 -3.085 1.00 28.24 112 ALA X O 1
ATOM 650 N N . VAL A 1 133 ? -1.249 39.003 -2.745 1.00 29.57 113 VAL X N 1
ATOM 651 C CA . VAL A 1 133 ? 0.194 38.915 -2.636 1.00 30.83 113 VAL X CA 1
ATOM 652 C C . VAL A 1 133 ? 0.543 38.395 -1.241 1.00 34.60 113 VAL X C 1
ATOM 653 O O . VAL A 1 133 ? 0.508 39.131 -0.248 1.00 31.49 113 VAL X O 1
ATOM 657 N N . ASN A 1 134 ? 0.842 37.101 -1.187 1.00 33.65 114 ASN X N 1
ATOM 658 C CA . ASN A 1 134 ? 1.020 36.386 0.067 1.00 35.06 114 ASN X CA 1
ATOM 659 C C . ASN A 1 134 ? 2.451 36.387 0.571 1.00 38.28 114 ASN X C 1
ATOM 660 O O . ASN A 1 134 ? 2.717 35.971 1.704 1.00 38.65 114 ASN X O 1
ATOM 665 N N . GLY A 1 135 ? 3.373 36.825 -0.281 1.00 34.83 115 GLY X N 1
ATOM 666 C CA . GLY A 1 135 ? 4.781 36.872 0.079 1.00 39.67 115 GLY X CA 1
ATOM 667 C C . GLY A 1 135 ? 5.587 37.650 -0.948 1.00 37.52 115 GLY X C 1
ATOM 668 O O . GLY A 1 135 ? 5.087 38.598 -1.558 1.00 33.31 115 GLY X O 1
ATOM 669 N N . ALA A 1 136 ? 6.829 37.229 -1.154 1.00 38.40 116 ALA X N 1
ATOM 670 C CA . ALA A 1 136 ? 7.751 37.903 -2.067 1.00 35.56 116 ALA X CA 1
ATOM 671 C C . ALA A 1 136 ? 7.182 38.075 -3.476 1.00 35.07 116 ALA X C 1
ATOM 672 O O . ALA A 1 136 ? 6.773 37.112 -4.116 1.00 35.40 116 ALA X O 1
ATOM 674 N N . ALA A 1 137 ? 7.146 39.322 -3.939 1.00 34.24 117 ALA X N 1
ATOM 675 C CA . ALA A 1 137 ? 6.806 39.624 -5.326 1.00 34.27 117 ALA X CA 1
ATOM 676 C C . ALA A 1 137 ? 7.998 40.353 -5.934 1.00 33.71 117 ALA X C 1
ATOM 677 O O . ALA A 1 137 ? 8.192 41.550 -5.713 1.00 29.56 117 ALA X O 1
ATOM 679 N N . ILE A 1 138 ? 8.797 39.615 -6.693 1.00 33.34 118 ILE X N 1
ATOM 680 C CA . ILE A 1 138 ? 10.116 40.081 -7.105 1.00 32.66 118 ILE X CA 1
ATOM 681 C C . ILE A 1 138 ? 10.258 39.993 -8.615 1.00 33.60 118 ILE X C 1
ATOM 682 O O . ILE A 1 138 ? 9.945 38.957 -9.214 1.00 32.02 118 ILE X O 1
ATOM 687 N N . GLY A 1 139 ? 10.719 41.082 -9.227 1.00 32.42 119 GLY X N 1
ATOM 688 C CA . GLY A 1 139 ? 10.942 41.128 -10.662 1.00 34.21 119 GLY X CA 1
ATOM 689 C C . GLY A 1 139 ? 9.678 40.851 -11.451 1.00 31.47 119 GLY X C 1
ATOM 690 O O . GLY A 1 139 ? 8.701 41.598 -11.364 1.00 30.01 119 GLY X O 1
ATOM 691 N N . GLY A 1 140 ? 9.692 39.763 -12.208 1.00 31.23 120 GLY X N 1
ATOM 692 C CA . GLY A 1 140 ? 8.499 39.322 -12.917 1.00 33.51 120 GLY X CA 1
ATOM 693 C C . GLY A 1 140 ? 7.300 39.119 -12.000 1.00 29.45 120 GLY X C 1
ATOM 694 O O . GLY A 1 140 ? 6.164 39.258 -12.436 1.00 28.92 120 GLY X O 1
ATOM 695 N N . GLY A 1 141 ? 7.551 38.795 -10.734 1.00 30.05 121 GLY X N 1
ATOM 696 C CA . GLY A 1 141 ? 6.494 38.625 -9.755 1.00 29.59 121 GLY X CA 1
ATOM 697 C C . GLY A 1 141 ? 5.777 39.928 -9.418 1.00 30.59 121 GLY X C 1
ATOM 698 O O . GLY A 1 141 ? 4.548 39.953 -9.279 1.00 27.66 121 GLY X O 1
ATOM 699 N N . LEU A 1 142 ? 6.543 41.009 -9.271 1.00 30.23 122 LEU X N 1
ATOM 700 C CA . LEU A 1 142 ? 5.967 42.338 -9.075 1.00 27.23 122 LEU X CA 1
ATOM 701 C C . LEU A 1 142 ? 5.203 42.772 -10.322 1.00 29.05 122 LEU X C 1
ATOM 702 O O . LEU A 1 142 ? 4.099 43.329 -10.246 1.00 27.81 122 LEU X O 1
ATOM 707 N N . CYS A 1 143 ? 5.796 42.529 -11.484 1.00 28.19 123 CYS X N 1
ATOM 708 C CA . CYS A 1 143 ? 5.137 42.892 -12.732 1.00 28.27 123 CYS X CA 1
ATOM 709 C C . CYS A 1 143 ? 3.818 42.128 -12.915 1.00 29.47 123 CYS X C 1
ATOM 710 O O . CYS A 1 143 ? 2.819 42.689 -13.386 1.00 25.86 123 CYS X O 1
ATOM 713 N N . LEU A 1 144 ? 3.807 40.852 -12.528 1.00 26.11 124 LEU X N 1
ATOM 714 C CA . LEU A 1 144 ? 2.580 40.054 -12.582 1.00 28.01 124 LEU X CA 1
ATOM 715 C C . LEU A 1 144 ? 1.480 40.678 -11.700 1.00 24.09 124 LEU X C 1
ATOM 716 O O . LEU A 1 144 ? 0.339 40.836 -12.126 1.00 26.01 124 LEU X O 1
ATOM 721 N N . ALA A 1 145 ? 1.836 41.030 -10.471 1.00 24.19 125 ALA X N 1
ATOM 722 C CA . ALA A 1 145 ? 0.901 41.692 -9.564 1.00 29.54 125 ALA X CA 1
ATOM 723 C C . ALA A 1 145 ? 0.394 43.014 -10.121 1.00 24.81 125 ALA X C 1
ATOM 724 O O . ALA A 1 145 ? -0.772 43.340 -9.959 1.00 25.70 125 ALA X O 1
ATOM 726 N N . LEU A 1 146 ? 1.275 43.781 -10.763 1.00 22.73 126 LEU X N 1
ATOM 727 C CA . LEU A 1 146 ? 0.882 45.064 -11.361 1.00 23.28 126 LEU X CA 1
ATOM 728 C C . LEU A 1 146 ? -0.010 44.862 -12.585 1.00 25.95 126 LEU X C 1
ATOM 729 O O . LEU A 1 146 ? -0.703 45.785 -13.021 1.00 25.12 126 LEU X O 1
ATOM 734 N N . ALA A 1 147 ? -0.001 43.655 -13.151 1.00 23.48 127 ALA X N 1
ATOM 735 C CA . ALA A 1 147 ? -0.835 43.385 -14.325 1.00 23.07 127 ALA X CA 1
ATOM 736 C C . ALA A 1 147 ? -2.257 42.988 -13.897 1.00 24.76 127 ALA X C 1
ATOM 737 O O . ALA A 1 147 ? -3.178 42.919 -14.718 1.00 27.73 127 ALA X O 1
ATOM 739 N N . CYS A 1 148 ? -2.438 42.714 -12.606 1.00 23.54 128 CYS X N 1
ATOM 740 C CA . CYS A 1 148 ? -3.772 42.404 -12.076 1.00 24.29 128 CYS X CA 1
ATOM 741 C C . CYS A 1 148 ? -4.525 43.719 -11.873 1.00 24.86 128 CYS X C 1
ATOM 742 O O . CYS A 1 148 ? -3.917 44.779 -11.928 1.00 27.87 128 CYS X O 1
ATOM 745 N N . ASP A 1 149 ? -5.829 43.669 -11.648 1.00 23.87 129 ASP X N 1
ATOM 746 C CA . ASP A 1 149 ? -6.613 44.891 -11.504 1.00 26.35 129 ASP X CA 1
ATOM 747 C C . ASP A 1 149 ? -6.571 45.473 -10.085 1.00 29.72 129 ASP X C 1
ATOM 748 O O . ASP A 1 149 ? -6.577 46.703 -9.906 1.00 27.61 129 ASP X O 1
ATOM 753 N N . VAL A 1 150 ? -6.513 44.599 -9.080 1.00 26.54 130 VAL X N 1
ATOM 754 C CA . VAL A 1 150 ? -6.426 45.026 -7.682 1.00 25.10 130 VAL X CA 1
ATOM 755 C C . VAL A 1 150 ? -5.363 44.202 -6.954 1.00 25.93 130 VAL X C 1
ATOM 756 O O . VAL A 1 150 ? -5.196 43.027 -7.240 1.00 27.83 130 VAL X O 1
ATOM 760 N N . ARG A 1 151 ? -4.618 44.820 -6.043 1.00 22.34 131 ARG X N 1
ATOM 761 C CA . ARG A 1 151 ? -3.655 44.088 -5.220 1.00 24.56 131 ARG X CA 1
ATOM 762 C C . ARG A 1 151 ? -3.980 44.213 -3.723 1.00 29.14 131 ARG X C 1
ATOM 763 O O . ARG A 1 151 ? -4.250 45.314 -3.219 1.00 26.74 131 ARG X O 1
ATOM 771 N N . ILE A 1 152 ? -3.946 43.082 -3.027 1.00 27.78 132 ILE X N 1
ATOM 772 C CA . ILE A 1 152 ? -4.073 43.042 -1.577 1.00 27.75 132 ILE X CA 1
ATOM 773 C C . ILE A 1 152 ? -2.854 42.318 -1.061 1.00 27.97 132 ILE X C 1
ATOM 774 O O . ILE A 1 152 ? -2.466 41.299 -1.629 1.00 30.91 132 ILE X O 1
ATOM 779 N N . ALA A 1 153 ? -2.239 42.831 0.001 1.00 28.91 133 ALA X N 1
ATOM 780 C CA . ALA A 1 153 ? -1.008 42.228 0.510 1.00 30.74 133 ALA X CA 1
ATOM 781 C C . ALA A 1 153 ? -1.182 41.625 1.886 1.00 32.92 133 ALA X C 1
ATOM 782 O O . ALA A 1 153 ? -1.894 42.176 2.734 1.00 30.22 133 ALA X O 1
ATOM 784 N N . ALA A 1 154 ? -0.514 40.492 2.097 1.00 32.22 134 ALA X N 1
ATOM 785 C CA . ALA A 1 154 ? -0.349 39.949 3.430 1.00 33.74 134 ALA X CA 1
ATOM 786 C C . ALA A 1 154 ? 0.720 40.761 4.131 1.00 37.80 134 ALA X C 1
ATOM 787 O O . ALA A 1 154 ? 1.587 41.363 3.473 1.00 33.71 134 ALA X O 1
ATOM 789 N N . HIS A 1 155 ? 0.650 40.781 5.459 1.00 36.70 135 HIS X N 1
ATOM 790 C CA . HIS A 1 155 ? 1.683 41.372 6.307 1.00 42.39 135 HIS X CA 1
ATOM 791 C C . HIS A 1 155 ? 3.071 40.868 5.886 1.00 41.30 135 HIS X C 1
ATOM 792 O O . HIS A 1 155 ? 4.048 41.605 5.920 1.00 43.31 135 HIS X O 1
ATOM 799 N N . ASN A 1 156 ? 3.117 39.605 5.463 1.00 39.46 136 ASN X N 1
ATOM 800 C CA . ASN A 1 156 ? 4.324 38.899 5.025 1.00 45.18 136 ASN X CA 1
ATOM 801 C C . ASN A 1 156 ? 4.898 39.372 3.679 1.00 40.46 136 ASN X C 1
ATOM 802 O O . ASN A 1 156 ? 6.055 39.117 3.372 1.00 41.25 136 ASN X O 1
ATOM 807 N N . ALA A 1 157 ? 4.079 40.023 2.860 1.00 36.56 137 ALA X N 1
ATOM 808 C CA . ALA A 1 157 ? 4.509 40.386 1.512 1.00 37.55 137 ALA X CA 1
ATOM 809 C C . ALA A 1 157 ? 5.607 41.457 1.511 1.00 36.34 137 ALA X C 1
ATOM 810 O O . ALA A 1 157 ? 5.712 42.268 2.436 1.00 33.41 137 ALA X O 1
ATOM 812 N N . TYR A 1 158 ? 6.445 41.427 0.479 1.00 33.84 138 TYR X N 1
ATOM 813 C CA . TYR A 1 158 ? 7.285 42.576 0.142 1.00 34.06 138 TYR X CA 1
ATOM 814 C C . TYR A 1 158 ? 7.484 42.583 -1.366 1.00 31.85 138 TYR X C 1
ATOM 815 O O . TYR A 1 158 ? 7.233 41.587 -2.031 1.00 32.89 138 TYR X O 1
ATOM 824 N N . PHE A 1 159 ? 7.923 43.719 -1.894 1.00 32.20 139 PHE X N 1
ATOM 825 C CA . PHE A 1 159 ? 7.978 43.937 -3.332 1.00 29.90 139 PHE X CA 1
ATOM 826 C C . PHE A 1 159 ? 9.360 44.420 -3.732 1.00 29.97 139 PHE X C 1
ATOM 827 O O . PHE A 1 159 ? 9.944 45.251 -3.045 1.00 31.49 139 PHE X O 1
ATOM 835 N N . ARG A 1 160 ? 9.889 43.896 -4.830 1.00 27.99 140 ARG X N 1
ATOM 836 C CA . ARG A 1 160 ? 11.168 44.365 -5.350 1.00 32.53 140 ARG X CA 1
ATOM 837 C C . ARG A 1 160 ? 11.184 44.266 -6.866 1.00 31.31 140 ARG X C 1
ATOM 838 O O . ARG A 1 160 ? 10.741 43.269 -7.439 1.00 32.90 140 ARG X O 1
ATOM 846 N N . ALA A 1 161 ? 11.677 45.306 -7.522 1.00 30.81 141 ALA X N 1
ATOM 847 C CA . ALA A 1 161 ? 11.998 45.204 -8.946 1.00 41.37 141 ALA X CA 1
ATOM 848 C C . ALA A 1 161 ? 13.379 44.553 -9.075 1.00 40.97 141 ALA X C 1
ATOM 849 O O . ALA A 1 161 ? 14.268 44.845 -8.281 1.00 51.27 141 ALA X O 1
ATOM 851 N N . ALA A 1 162 ? 13.578 43.676 -10.056 1.00 50.98 142 ALA X N 1
ATOM 852 C CA . ALA A 1 162 ? 14.841 42.923 -10.129 1.00 46.93 142 ALA X CA 1
ATOM 853 C C . ALA A 1 162 ? 15.076 42.272 -11.502 1.00 57.07 142 ALA X C 1
ATOM 854 O O . ALA A 1 162 ? 14.274 42.445 -12.420 1.00 61.00 142 ALA X O 1
ATOM 856 N N . GLY A 1 163 ? 16.181 41.536 -11.646 1.00 64.99 143 GLY X N 1
ATOM 857 C CA . GLY A 1 163 ? 16.518 40.907 -12.919 1.00 63.85 143 GLY X CA 1
ATOM 858 C C . GLY A 1 163 ? 17.787 40.066 -12.897 1.00 69.93 143 GLY X C 1
ATOM 859 O O . GLY A 1 163 ? 18.531 39.999 -13.882 1.00 67.98 143 GLY X O 1
ATOM 860 N N . GLY A 1 167 ? 20.026 43.220 -20.688 1.00 61.23 147 GLY X N 1
ATOM 861 C CA . GLY A 1 167 ? 18.921 42.280 -20.731 1.00 61.59 147 GLY X CA 1
ATOM 862 C C . GLY A 1 167 ? 17.572 42.970 -20.615 1.00 55.24 147 GLY X C 1
ATOM 863 O O . GLY A 1 167 ? 17.013 43.070 -19.525 1.00 57.54 147 GLY X O 1
ATOM 864 N N . LEU A 1 168 ? 17.065 43.454 -21.745 1.00 49.81 148 LEU X N 1
ATOM 865 C CA . LEU A 1 168 ? 15.756 44.091 -21.815 1.00 48.82 148 LEU X CA 1
ATOM 866 C C . LEU A 1 168 ? 14.660 43.040 -21.817 1.00 52.74 148 LEU X C 1
ATOM 867 O O . LEU A 1 168 ? 14.501 42.303 -22.791 1.00 51.99 148 LEU X O 1
ATOM 872 N N . THR A 1 169 ? 13.908 42.993 -20.721 1.00 51.55 149 THR X N 1
ATOM 873 C CA . THR A 1 169 ? 12.894 41.970 -20.477 1.00 46.81 149 THR X CA 1
ATOM 874 C C . THR A 1 169 ? 11.481 42.540 -20.544 1.00 46.28 149 THR X C 1
ATOM 875 O O . THR A 1 169 ? 11.291 43.749 -20.390 1.00 38.71 149 THR X O 1
ATOM 879 N N . ALA A 1 170 ? 10.493 41.671 -20.753 1.00 42.83 150 ALA X N 1
ATOM 880 C CA . ALA A 1 170 ? 9.091 42.081 -20.658 1.00 45.81 150 ALA X CA 1
ATOM 881 C C . ALA A 1 170 ? 8.812 42.574 -19.251 1.00 38.45 150 ALA X C 1
ATOM 882 O O . ALA A 1 170 ? 8.065 43.526 -19.042 1.00 36.95 150 ALA X O 1
ATOM 884 N N . SER A 1 171 ? 9.424 41.909 -18.284 1.00 40.10 151 SER X N 1
ATOM 885 C CA . SER A 1 171 ? 9.244 42.289 -16.900 1.00 41.97 151 SER X CA 1
ATOM 886 C C . SER A 1 171 ? 9.613 43.754 -16.669 1.00 38.09 151 SER X C 1
ATOM 887 O O . SER A 1 171 ? 8.823 44.518 -16.119 1.00 38.79 151 SER X O 1
ATOM 890 N N . GLU A 1 172 ? 10.801 44.161 -17.095 1.00 35.61 152 GLU X N 1
ATOM 891 C CA . GLU A 1 172 ? 11.212 45.515 -16.770 1.00 38.07 152 GLU X CA 1
ATOM 892 C C . GLU A 1 172 ? 10.422 46.518 -17.599 1.00 32.65 152 GLU X C 1
ATOM 893 O O . GLU A 1 172 ? 10.136 47.600 -17.117 1.00 31.88 152 GLU X O 1
ATOM 899 N N . LEU A 1 173 ? 10.045 46.152 -18.825 1.00 33.23 153 LEU X N 1
ATOM 900 C CA . LEU A 1 173 ? 9.254 47.059 -19.658 1.00 33.22 153 LEU X CA 1
ATOM 901 C C . LEU A 1 173 ? 7.866 47.259 -19.042 1.00 32.43 153 LEU X C 1
ATOM 902 O O . LEU A 1 173 ? 7.395 48.382 -18.910 1.00 30.26 153 LEU X O 1
ATOM 907 N N . GLY A 1 174 ? 7.222 46.152 -18.681 1.00 30.75 154 GLY X N 1
ATOM 908 C CA . GLY A 1 174 ? 5.946 46.184 -17.989 1.00 33.38 154 GLY X CA 1
ATOM 909 C C . GLY A 1 174 ? 6.014 46.999 -16.715 1.00 28.66 154 GLY X C 1
ATOM 910 O O . GLY A 1 174 ? 5.174 47.850 -16.499 1.00 28.90 154 GLY X O 1
ATOM 911 N N . LEU A 1 175 ? 7.021 46.747 -15.883 1.00 30.06 155 LEU X N 1
ATOM 912 C CA . LEU A 1 175 ? 7.225 47.528 -14.667 1.00 32.18 155 LEU X CA 1
ATOM 913 C C . LEU A 1 175 ? 7.356 49.019 -14.951 1.00 31.32 155 LEU X C 1
ATOM 914 O O . LEU A 1 175 ? 6.746 49.846 -14.277 1.00 29.87 155 LEU X O 1
ATOM 919 N N . SER A 1 176 ? 8.172 49.355 -15.944 1.00 27.80 156 SER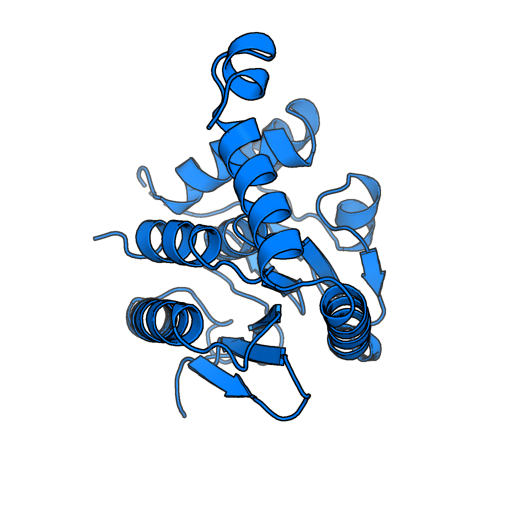 X N 1
ATOM 920 C CA . SER A 1 176 ? 8.497 50.745 -16.202 1.00 29.78 156 SER X CA 1
ATOM 921 C C . SER A 1 176 ? 7.264 51.489 -16.700 1.00 28.25 156 SER X C 1
ATOM 922 O O . SER A 1 176 ? 7.181 52.707 -16.574 1.00 26.10 156 SER X O 1
ATOM 925 N N . TYR A 1 177 ? 6.312 50.761 -17.268 1.00 25.03 157 TYR X N 1
ATOM 926 C CA . TYR A 1 177 ? 5.061 51.389 -17.686 1.00 27.56 157 TYR X CA 1
ATOM 927 C C . TYR A 1 177 ? 4.094 51.479 -16.507 1.00 25.65 157 TYR X C 1
ATOM 928 O O . TYR A 1 177 ? 3.540 52.540 -16.203 1.00 26.80 157 TYR X O 1
ATOM 937 N N . LEU A 1 178 ? 3.924 50.359 -15.824 1.00 25.05 158 LEU X N 1
ATOM 938 C CA . LEU A 1 178 ? 2.858 50.223 -14.845 1.00 27.73 158 LEU X CA 1
ATOM 939 C C . LEU A 1 178 ? 3.170 50.806 -13.469 1.00 27.44 158 LEU X C 1
ATOM 940 O O . LEU A 1 178 ? 2.281 51.348 -12.818 1.00 26.15 158 LEU X O 1
ATOM 945 N N . LEU A 1 179 ? 4.407 50.678 -12.998 1.00 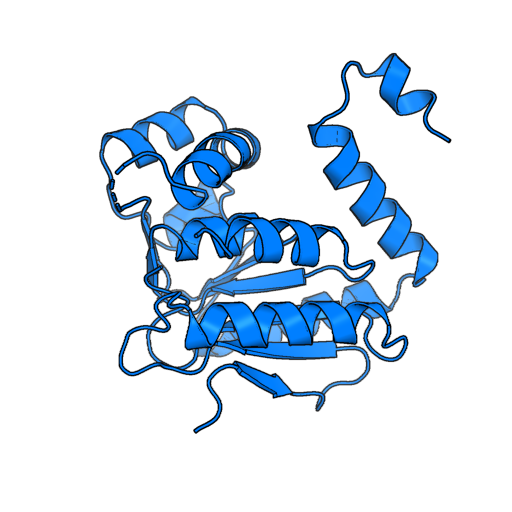23.90 159 LEU X N 1
ATOM 946 C CA . LEU A 1 179 ? 4.693 51.147 -11.644 1.00 22.83 159 LEU X CA 1
ATOM 947 C C . LEU A 1 179 ? 4.541 52.681 -11.505 1.00 26.61 159 LEU X C 1
ATOM 948 O O . LEU A 1 179 ? 3.886 53.140 -10.555 1.00 25.69 159 LEU X O 1
ATOM 953 N N . PRO A 1 180 ? 5.108 53.483 -12.441 1.00 26.01 160 PRO X N 1
ATOM 954 C CA . PRO A 1 180 ? 4.912 54.928 -12.228 1.00 25.42 160 PRO X CA 1
ATOM 955 C C . PRO A 1 180 ? 3.456 55.350 -12.318 1.00 24.99 160 PRO X C 1
ATOM 956 O O . PRO A 1 180 ? 3.068 56.325 -11.681 1.00 25.10 160 PRO X O 1
ATOM 960 N N . ARG A 1 181 ? 2.657 54.631 -13.098 1.00 23.72 161 ARG X N 1
ATOM 961 C CA . ARG A 1 181 ? 1.241 54.965 -13.189 1.00 23.87 161 ARG X CA 1
ATOM 962 C C . ARG A 1 181 ? 0.476 54.556 -11.929 1.00 25.64 161 ARG X C 1
ATOM 963 O O . ARG A 1 181 ? -0.557 55.137 -11.633 1.00 26.89 161 ARG X O 1
ATOM 971 N N . ALA A 1 182 ? 0.999 53.588 -11.172 1.00 26.18 162 ALA X N 1
ATOM 972 C CA . ALA A 1 182 ? 0.374 53.169 -9.907 1.00 26.07 162 ALA X CA 1
ATOM 973 C C . ALA A 1 182 ? 0.734 54.082 -8.736 1.00 26.81 162 ALA X C 1
ATOM 974 O O . ALA A 1 182 ? -0.117 54.412 -7.919 1.00 26.98 162 ALA 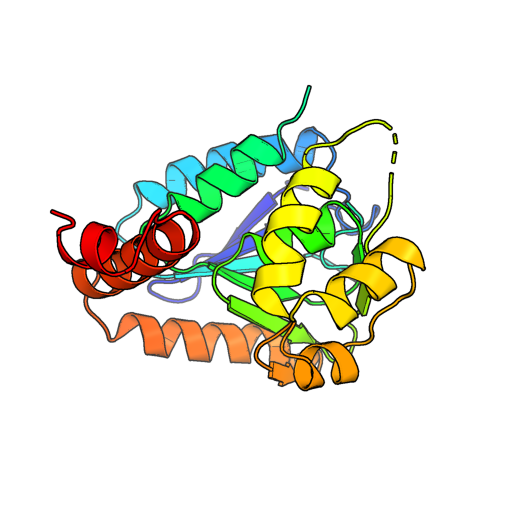X O 1
ATOM 976 N N . ILE A 1 183 ? 2.003 54.469 -8.640 1.00 24.65 163 ILE X N 1
ATOM 977 C CA . ILE A 1 183 ? 2.482 55.118 -7.431 1.00 23.10 163 ILE X CA 1
ATOM 978 C C . ILE A 1 183 ? 3.196 56.431 -7.697 1.00 26.53 163 ILE X C 1
ATOM 979 O O . ILE A 1 183 ? 3.764 57.024 -6.774 1.00 28.15 163 ILE X O 1
ATOM 984 N N . GLY A 1 184 ? 3.174 56.888 -8.947 1.00 27.19 164 GLY X N 1
ATOM 985 C CA . GLY A 1 184 ? 3.792 58.166 -9.294 1.00 25.72 164 GLY X CA 1
ATOM 986 C C . GLY A 1 184 ? 5.250 57.971 -9.658 1.00 25.36 164 GLY X C 1
ATOM 987 O O . GLY A 1 184 ? 5.872 56.999 -9.238 1.00 25.16 164 GLY X O 1
ATOM 988 N N . THR A 1 185 ? 5.815 58.890 -10.435 1.00 27.52 165 THR X N 1
ATOM 989 C CA . THR A 1 185 ? 7.171 58.687 -10.937 1.00 25.15 165 THR X CA 1
ATOM 990 C C . THR A 1 185 ? 8.247 58.753 -9.865 1.00 25.92 165 THR X C 1
ATOM 991 O O . THR A 1 185 ? 9.218 58.020 -9.947 1.00 29.02 165 THR X O 1
ATOM 995 N N . SER A 1 186 ? 8.116 59.627 -8.869 1.00 26.21 166 SER X N 1
ATOM 996 C CA . SER A 1 186 ? 9.199 59.743 -7.881 1.00 27.37 166 SER X CA 1
ATOM 997 C C . SER A 1 186 ? 9.497 58.404 -7.194 1.00 29.31 166 SER X C 1
ATOM 998 O O . SER A 1 186 ? 10.640 57.957 -7.128 1.00 24.15 166 SER X O 1
ATOM 1001 N N . ARG A 1 187 ? 8.450 57.774 -6.688 1.00 25.19 167 ARG X N 1
ATOM 1002 C CA . ARG A 1 187 ? 8.611 56.525 -5.962 1.00 28.98 167 ARG X CA 1
ATOM 1003 C C . ARG A 1 187 ? 8.918 55.368 -6.897 1.00 26.80 167 ARG X C 1
ATOM 1004 O O . ARG A 1 187 ? 9.759 54.535 -6.576 1.00 28.13 167 ARG X O 1
ATOM 1012 N N . ALA A 1 188 ? 8.272 55.321 -8.058 1.00 23.64 168 ALA X N 1
ATOM 1013 C CA . ALA A 1 188 ? 8.578 54.251 -9.016 1.00 26.53 168 ALA X CA 1
ATOM 1014 C C . ALA A 1 188 ? 10.035 54.304 -9.443 1.00 25.80 168 ALA X C 1
ATOM 1015 O O . ALA A 1 188 ? 10.707 53.282 -9.484 1.00 24.09 168 ALA X O 1
ATOM 1017 N N . PHE A 1 189 ? 10.514 55.502 -9.776 1.00 27.10 169 PHE X N 1
ATOM 1018 C CA . PHE A 1 189 ? 11.902 55.663 -10.213 1.00 25.80 169 PHE X CA 1
ATOM 1019 C C . PHE A 1 189 ? 12.891 55.240 -9.127 1.00 25.71 169 PHE X C 1
ATOM 1020 O O . PHE A 1 189 ? 13.821 54.491 -9.412 1.00 27.07 169 PHE X O 1
ATOM 1028 N N . GLU A 1 190 ? 12.742 55.690 -7.885 1.00 26.02 170 GLU X N 1
ATOM 1029 C CA . GLU A 1 190 ? 13.803 55.315 -6.947 1.00 29.31 170 GLU X CA 1
ATOM 1030 C C . GLU A 1 190 ? 13.691 53.855 -6.530 1.00 30.62 170 GLU X C 1
ATOM 1031 O O . GLU A 1 190 ? 14.715 53.219 -6.302 1.00 28.62 170 GLU X O 1
ATOM 1037 N N . ILE A 1 191 ? 12.474 53.304 -6.477 1.00 28.47 171 ILE X N 1
ATOM 1038 C CA . ILE A 1 191 ? 12.338 51.887 -6.133 1.00 27.55 171 ILE X CA 1
ATOM 1039 C C . ILE A 1 191 ? 13.008 51.024 -7.191 1.00 27.46 171 ILE X C 1
ATOM 1040 O O . ILE A 1 191 ? 13.662 50.028 -6.881 1.00 27.33 171 ILE X O 1
ATOM 1045 N N . MET A 1 192 ? 12.840 51.407 -8.452 1.00 27.46 172 MET X N 1
ATOM 1046 C CA . MET A 1 192 ? 13.411 50.623 -9.537 1.00 31.15 172 MET X CA 1
ATOM 1047 C C . MET A 1 192 ? 14.907 50.882 -9.704 1.00 30.44 172 MET X C 1
ATOM 1048 O O . MET A 1 192 ? 15.645 49.977 -10.085 1.00 29.07 172 MET X O 1
ATOM 1053 N N . LEU A 1 193 ? 15.358 52.094 -9.402 1.00 30.91 173 LEU X N 1
ATOM 1054 C CA . LEU A 1 193 ? 16.792 52.414 -9.550 1.00 29.87 173 LEU X CA 1
ATOM 1055 C C . LEU A 1 193 ? 17.644 51.951 -8.359 1.00 31.11 173 LEU X C 1
ATOM 1056 O O . LEU A 1 193 ? 18.832 51.642 -8.538 1.00 35.32 173 LEU X O 1
ATOM 1061 N N . THR A 1 194 ? 17.065 51.895 -7.153 1.00 29.75 174 THR X N 1
ATOM 1062 C CA . THR A 1 194 ? 17.810 51.368 -5.998 1.00 32.52 174 THR X CA 1
ATOM 1063 C C . THR A 1 194 ? 17.634 49.855 -5.848 1.00 34.41 174 THR X C 1
ATOM 1064 O O . THR A 1 194 ? 18.415 49.194 -5.177 1.00 37.95 174 THR X O 1
ATOM 1068 N N . GLY A 1 195 ? 16.587 49.320 -6.457 1.00 33.82 175 GLY X N 1
ATOM 1069 C CA . GLY A 1 195 ? 16.273 47.909 -6.344 1.00 32.83 175 GLY X CA 1
ATOM 1070 C C . GLY A 1 195 ? 15.993 47.474 -4.915 1.00 34.20 175 GLY X C 1
ATOM 1071 O O . GLY A 1 195 ? 16.186 46.310 -4.579 1.00 33.64 175 GLY X O 1
ATOM 1072 N N . ARG A 1 196 ? 15.536 48.399 -4.073 1.00 29.68 176 ARG X N 1
ATOM 1073 C CA . ARG A 1 196 ? 15.261 48.066 -2.677 1.00 35.52 176 ARG X CA 1
ATOM 1074 C C . ARG A 1 196 ? 13.972 47.246 -2.480 1.00 33.53 176 ARG X C 1
ATOM 1075 O O . ARG A 1 196 ? 13.128 47.171 -3.374 1.00 32.74 176 ARG X O 1
ATOM 1083 N N . ASP A 1 197 ? 13.848 46.614 -1.312 1.00 31.60 177 ASP X N 1
ATOM 1084 C CA . ASP A 1 197 ? 12.602 45.955 -0.912 1.00 35.94 177 ASP X CA 1
ATOM 1085 C C . ASP A 1 197 ? 11.590 46.983 -0.441 1.00 33.34 177 ASP X C 1
ATOM 1086 O O . ASP A 1 197 ? 11.945 47.955 0.227 1.00 32.58 177 ASP X O 1
ATOM 1091 N N . VAL A 1 198 ? 10.331 46.777 -0.799 1.00 29.57 178 VAL X N 1
ATOM 1092 C CA . VAL A 1 198 ? 9.257 47.614 -0.295 1.00 27.53 178 VAL X CA 1
ATOM 1093 C C . VAL A 1 198 ? 8.363 46.733 0.582 1.00 33.31 178 VAL X C 1
ATOM 1094 O O . VAL A 1 198 ? 7.758 45.782 0.070 1.00 33.25 178 VAL X O 1
ATOM 1098 N N . ASP A 1 199 ? 8.280 47.003 1.892 1.00 32.81 179 ASP X N 1
ATOM 1099 C CA . ASP A 1 199 ? 7.465 46.103 2.728 1.00 32.48 179 ASP X CA 1
ATOM 1100 C C . ASP A 1 199 ? 5.962 46.386 2.563 1.00 32.09 179 ASP X C 1
ATOM 1101 O O . ASP A 1 199 ? 5.566 47.340 1.901 1.00 28.99 179 ASP X O 1
ATOM 1106 N N . ALA A 1 200 ? 5.121 45.524 3.130 1.00 32.81 180 ALA X N 1
ATOM 1107 C CA . ALA A 1 200 ? 3.687 45.567 2.865 1.00 29.55 180 ALA X CA 1
ATOM 1108 C C . ALA A 1 200 ? 3.026 46.810 3.438 1.00 29.78 180 ALA X C 1
ATOM 1109 O O . ALA A 1 200 ? 2.041 47.305 2.889 1.00 31.06 180 ALA X O 1
ATOM 1111 N N . ALA A 1 201 ? 3.549 47.300 4.555 1.00 28.80 181 ALA X N 1
ATOM 1112 C CA . ALA A 1 201 ? 3.017 48.515 5.154 1.00 33.75 181 ALA X CA 1
ATOM 1113 C C . ALA A 1 201 ? 3.296 49.711 4.235 1.00 32.27 181 ALA X C 1
ATOM 1114 O O . ALA A 1 201 ? 2.417 50.534 4.001 1.00 30.19 181 ALA X O 1
ATOM 1116 N N . GLU A 1 202 ? 4.513 49.793 3.701 1.00 31.24 182 GLU X N 1
ATOM 1117 C CA . GLU A 1 202 ? 4.846 50.879 2.781 1.00 32.66 182 GLU X CA 1
ATOM 1118 C C . GLU A 1 202 ? 4.040 50.762 1.498 1.00 28.65 182 GLU X C 1
ATOM 1119 O O . GLU A 1 202 ? 3.540 51.756 0.984 1.00 30.50 182 GLU X O 1
ATOM 1125 N N . ALA A 1 203 ? 3.904 49.540 0.993 1.00 29.84 183 ALA X N 1
ATOM 1126 C CA . ALA A 1 203 ? 3.177 49.313 -0.251 1.00 26.29 183 ALA X CA 1
ATOM 1127 C C . ALA A 1 203 ? 1.760 49.858 -0.148 1.00 27.88 183 ALA X C 1
ATOM 1128 O O . ALA A 1 203 ? 1.233 50.445 -1.100 1.00 28.73 183 ALA X O 1
ATOM 1130 N N . GLU A 1 204 ? 1.129 49.670 1.007 1.00 30.67 184 GLU X N 1
ATOM 1131 C CA . GLU A 1 204 ? -0.217 50.188 1.193 1.00 30.76 184 GLU X CA 1
ATOM 1132 C C . GLU A 1 204 ? -0.174 51.719 1.283 1.00 32.44 184 GLU X C 1
ATOM 1133 O O . GLU A 1 204 ? -0.994 52.411 0.688 1.00 29.65 184 GLU X O 1
ATOM 1139 N N . ARG A 1 205 ? 0.783 52.238 2.041 1.00 32.51 185 ARG X N 1
ATOM 1140 C CA . ARG A 1 205 ? 0.881 53.682 2.260 1.00 35.70 185 ARG X CA 1
ATOM 1141 C C . ARG A 1 205 ? 0.997 54.447 0.934 1.00 31.43 185 ARG X C 1
ATOM 1142 O O . ARG A 1 205 ? 0.297 55.442 0.714 1.00 31.33 185 ARG X O 1
ATOM 1150 N N . ILE A 1 206 ? 1.857 53.961 0.041 1.00 30.82 186 ILE X N 1
ATOM 1151 C CA . ILE A 1 206 ? 2.118 54.662 -1.221 1.00 29.48 186 ILE X CA 1
ATOM 1152 C C . ILE A 1 206 ? 1.154 54.251 -2.352 1.00 30.27 186 ILE X C 1
ATOM 1153 O O . ILE A 1 206 ? 1.246 54.763 -3.466 1.00 29.96 186 ILE X O 1
ATOM 1158 N N . GLY A 1 207 ? 0.254 53.307 -2.075 1.00 28.27 187 GLY X N 1
ATOM 1159 C CA . GLY A 1 207 ? -0.755 52.916 -3.053 1.00 26.77 187 GLY X CA 1
ATOM 1160 C C . GLY A 1 207 ? -0.283 51.898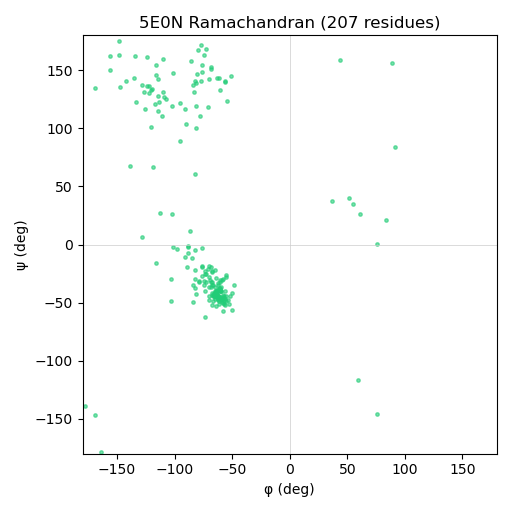 -4.071 1.00 27.57 187 GLY X C 1
ATOM 1161 O O . GLY A 1 207 ? -0.844 51.790 -5.158 1.00 30.44 187 GLY X O 1
ATOM 1162 N N . LEU A 1 208 ? 0.771 51.164 -3.736 1.00 26.38 188 LEU X N 1
ATOM 1163 C CA . LEU A 1 208 ? 1.188 50.012 -4.532 1.00 25.41 188 LEU X CA 1
ATOM 1164 C C . LEU A 1 208 ? 0.174 48.873 -4.373 1.00 26.47 188 LEU X C 1
ATOM 1165 O O . LEU A 1 208 ? -0.116 48.140 -5.318 1.00 28.92 188 LEU X O 1
ATOM 1170 N N . VAL A 1 209 ? -0.377 48.730 -3.172 1.00 27.77 189 VAL X N 1
ATOM 1171 C CA . VAL A 1 209 ? -1.516 47.831 -2.969 1.00 26.79 189 VAL X CA 1
ATOM 1172 C C . VAL A 1 209 ? -2.670 48.614 -2.355 1.00 30.01 189 VAL X C 1
ATOM 1173 O O . VAL A 1 209 ? -2.469 49.697 -1.821 1.00 29.11 189 VAL X O 1
ATOM 1177 N N . SER A 1 210 ? -3.883 48.073 -2.447 1.00 30.45 190 SER X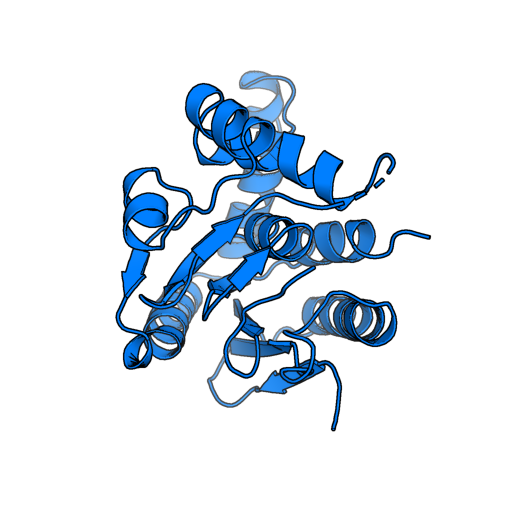 N 1
ATOM 1178 C CA . SER A 1 210 ? -5.067 48.741 -1.892 1.00 33.18 190 SER X CA 1
ATOM 1179 C C . SER A 1 210 ? -5.187 48.561 -0.375 1.00 32.94 190 SER X C 1
ATOM 1180 O O . SER A 1 210 ? -5.672 49.431 0.344 1.00 32.74 190 SER X O 1
ATOM 1183 N N . ARG A 1 211 ? -4.733 47.420 0.109 1.00 32.20 191 ARG X N 1
ATOM 1184 C CA . ARG A 1 211 ? -4.837 47.123 1.528 1.00 32.96 191 ARG X CA 1
ATOM 1185 C C . ARG A 1 211 ? -3.789 46.105 1.912 1.00 31.30 191 ARG X C 1
ATOM 1186 O O . ARG A 1 211 ? -3.377 45.282 1.088 1.00 30.18 191 ARG X O 1
ATOM 1194 N N . THR A 1 212 ? -3.336 46.183 3.153 1.00 33.12 192 THR X N 1
ATOM 1195 C CA . THR A 1 212 ? -2.454 45.173 3.709 1.00 31.07 192 THR X CA 1
ATOM 1196 C C . THR A 1 212 ? -3.111 44.580 4.959 1.00 35.67 192 THR X C 1
ATOM 1197 O O . THR A 1 212 ? -3.567 45.319 5.834 1.00 37.24 192 THR X O 1
ATOM 1201 N N . VAL A 1 213 ? -3.155 43.250 5.034 1.00 34.89 193 VAL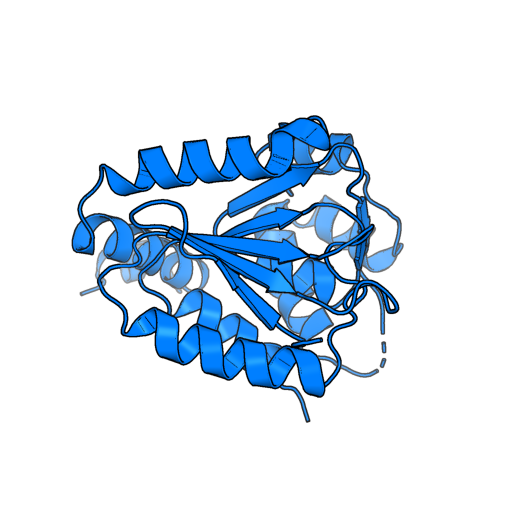 X N 1
ATOM 1202 C CA . VAL A 1 213 ? -3.894 42.543 6.082 1.00 37.58 193 VAL X CA 1
ATOM 1203 C C . VAL A 1 213 ? -3.043 41.416 6.671 1.00 37.63 193 VAL X C 1
ATOM 1204 O O . VAL A 1 213 ? -2.061 41.009 6.056 1.00 37.06 193 VAL X O 1
ATOM 1208 N N . PRO A 1 214 ? -3.410 40.915 7.871 1.00 41.21 194 PRO X N 1
ATOM 1209 C CA . PRO A 1 214 ? -2.703 39.772 8.459 1.00 38.33 194 PRO X CA 1
ATOM 1210 C C . PRO A 1 214 ? -2.587 38.605 7.479 1.00 36.81 194 PRO X C 1
ATOM 1211 O O . PRO A 1 214 ? -3.507 38.422 6.686 1.00 37.13 194 PRO X O 1
ATOM 1215 N N . ASP A 1 215 ? -1.486 37.855 7.515 1.00 36.86 195 ASP X N 1
ATOM 1216 C CA . ASP A 1 215 ? -1.305 36.725 6.598 1.00 39.14 195 ASP X CA 1
ATOM 1217 C C . ASP A 1 215 ? -2.523 35.798 6.603 1.00 41.36 195 ASP X C 1
ATOM 1218 O O . ASP A 1 215 ? -2.981 35.342 5.550 1.00 38.20 195 ASP X O 1
ATOM 1223 N N . ASP A 1 216 ? -3.057 35.551 7.797 1.00 41.01 196 ASP X N 1
ATOM 1224 C CA . ASP A 1 216 ? -4.177 34.623 7.973 1.00 43.12 196 ASP X CA 1
ATOM 1225 C C . ASP A 1 216 ? -5.467 35.153 7.360 1.00 41.60 196 ASP X C 1
ATOM 1226 O O . ASP A 1 216 ? -6.389 34.389 7.088 1.00 39.84 196 ASP X O 1
ATOM 1231 N N . ASP A 1 217 ? -5.540 36.458 7.130 1.00 38.91 197 ASP X N 1
ATOM 1232 C CA . ASP A 1 217 ? -6.778 37.044 6.630 1.00 34.56 197 ASP X CA 1
ATOM 1233 C C . ASP A 1 217 ? -6.747 37.334 5.123 1.00 38.45 197 ASP X C 1
ATOM 1234 O O . ASP A 1 217 ? -7.745 37.801 4.557 1.00 35.38 197 ASP X O 1
ATOM 1239 N N . LEU A 1 218 ? -5.614 37.064 4.474 1.00 36.51 198 LEU X N 1
ATOM 1240 C CA . LEU A 1 218 ? -5.410 37.517 3.089 1.00 35.68 198 LEU X CA 1
ATOM 1241 C C . LEU A 1 218 ? -6.469 37.004 2.106 1.00 31.95 198 LEU X C 1
ATOM 1242 O O . LEU A 1 218 ? -7.137 37.795 1.442 1.00 29.61 198 LEU X O 1
ATOM 1247 N N . LEU A 1 219 ? -6.621 35.686 2.005 1.00 34.38 199 LEU X N 1
ATOM 1248 C CA . LEU A 1 219 ? -7.522 35.127 0.997 1.00 34.50 199 LEU X CA 1
ATOM 1249 C C . LEU A 1 219 ? -8.971 35.519 1.270 1.00 31.74 199 LEU X C 1
ATOM 1250 O O . LEU A 1 219 ? -9.724 35.858 0.351 1.00 32.59 199 LEU X O 1
ATOM 1255 N N . GLU A 1 220 ? -9.376 35.511 2.531 1.00 33.11 200 GLU X N 1
ATOM 1256 C CA . GLU A 1 220 ? -10.769 35.824 2.812 1.00 35.53 200 GLU X CA 1
ATOM 1257 C C . GLU A 1 220 ? -11.073 37.295 2.535 1.00 32.21 200 GLU X C 1
ATOM 1258 O O . GLU A 1 220 ? -12.189 37.635 2.147 1.00 31.88 200 GLU X O 1
ATOM 1264 N N . THR A 1 221 ? -10.083 38.167 2.708 1.00 33.32 201 THR X N 1
ATOM 1265 C CA . THR A 1 221 ? -10.272 39.570 2.326 1.00 31.91 201 THR X CA 1
ATOM 1266 C C . THR A 1 221 ? -10.536 39.652 0.831 1.00 30.58 201 THR X C 1
ATOM 1267 O O . THR A 1 221 ? -11.448 40.348 0.383 1.00 30.89 201 THR X O 1
ATOM 1271 N N . CYS A 1 222 ? -9.751 38.902 0.061 1.00 29.84 202 CYS X N 1
ATOM 1272 C CA . CYS A 1 222 ? -9.917 38.856 -1.387 1.00 30.76 202 CYS X CA 1
ATOM 1273 C C . CYS A 1 222 ? -11.251 38.238 -1.790 1.00 30.05 202 CYS X C 1
ATOM 1274 O O . CYS A 1 222 ? -11.936 38.758 -2.661 1.00 31.49 202 CYS X O 1
ATOM 1277 N N . PHE A 1 223 ? -11.624 37.131 -1.154 1.00 31.78 203 PHE X N 1
ATOM 1278 C CA . PHE A 1 223 ? -12.938 36.543 -1.393 1.00 31.17 203 PHE X CA 1
ATOM 1279 C C . PHE A 1 223 ? -14.077 37.510 -1.034 1.00 30.48 203 PHE X C 1
ATOM 1280 O O . PHE A 1 223 ? -15.102 37.557 -1.709 1.00 31.50 203 PHE X O 1
ATOM 1288 N N . GLU A 1 224 ? -13.902 38.270 0.037 1.00 31.97 204 GLU X N 1
ATOM 1289 C CA . GLU A 1 224 ? -14.906 39.260 0.417 1.00 35.94 204 GLU X CA 1
ATOM 1290 C C . GLU A 1 224 ? -15.030 40.351 -0.656 1.00 36.40 204 GLU X C 1
ATOM 1291 O O . GLU A 1 224 ? -16.129 40.776 -0.998 1.00 34.22 204 GLU X O 1
ATOM 1297 N N . MET A 1 225 ? -13.899 40.799 -1.197 1.00 29.10 205 MET X N 1
ATOM 1298 C CA . MET A 1 225 ? -13.942 41.789 -2.275 1.00 29.17 205 MET X CA 1
ATOM 1299 C C . MET A 1 225 ? -14.554 41.198 -3.554 1.00 29.00 205 MET X C 1
ATOM 1300 O O . MET A 1 225 ? -15.361 41.847 -4.227 1.00 30.34 205 MET X O 1
ATOM 1305 N N . ALA A 1 226 ? -14.160 39.972 -3.902 1.00 30.69 206 ALA X N 1
ATOM 1306 C CA . ALA A 1 226 ? -14.736 39.305 -5.064 1.00 29.15 206 ALA X CA 1
ATOM 1307 C C . ALA A 1 226 ? -16.249 39.191 -4.896 1.00 32.78 206 ALA X C 1
ATOM 1308 O O . ALA A 1 226 ? -17.005 39.442 -5.834 1.00 32.44 206 ALA X O 1
ATOM 1310 N N . GLN A 1 227 ? -16.680 38.819 -3.693 1.00 34.67 207 GLN X N 1
ATOM 1311 C CA . GLN A 1 227 ? -18.114 38.666 -3.414 1.00 41.61 207 GLN X CA 1
ATOM 1312 C C . GLN A 1 227 ? -18.848 39.982 -3.653 1.00 39.13 207 GLN X C 1
ATOM 1313 O O . GLN A 1 227 ? -19.940 39.997 -4.210 1.00 41.36 207 GLN X O 1
ATOM 1319 N N . ARG A 1 228 ? -18.230 41.087 -3.261 1.00 37.26 208 ARG X N 1
ATOM 1320 C CA . ARG A 1 228 ? -18.820 42.404 -3.493 1.00 38.65 208 ARG X CA 1
ATOM 1321 C C . ARG A 1 228 ? -18.906 42.730 -4.986 1.00 40.83 208 ARG X C 1
ATOM 1322 O O . ARG A 1 228 ? -19.931 43.224 -5.461 1.00 43.41 208 ARG X O 1
ATOM 1330 N N . MET A 1 229 ? -17.827 42.454 -5.722 1.00 34.84 209 MET X N 1
ATOM 1331 C CA . MET A 1 229 ? -17.795 42.656 -7.171 1.00 33.30 209 MET X CA 1
ATOM 1332 C C . MET A 1 229 ? -18.849 41.818 -7.915 1.00 37.53 209 MET X C 1
ATOM 1333 O O . MET A 1 229 ? -19.354 42.245 -8.957 1.00 36.94 209 MET X O 1
ATOM 1338 N N . ARG A 1 230 ? -19.164 40.632 -7.388 1.00 38.37 210 ARG X N 1
ATOM 1339 C CA . ARG A 1 230 ? -20.193 39.757 -7.981 1.00 41.79 210 ARG X CA 1
ATOM 1340 C C . ARG A 1 230 ? -21.543 40.427 -8.064 1.00 41.71 210 ARG X C 1
ATOM 1341 O O . ARG A 1 230 ? -22.340 40.113 -8.948 1.00 40.48 210 ARG X O 1
ATOM 1349 N N . GLY A 1 231 ? -21.803 41.330 -7.122 1.00 40.83 211 GLY X N 1
ATOM 1350 C CA . GLY A 1 231 ? -23.075 42.036 -7.059 1.00 41.99 211 GLY X CA 1
ATOM 1351 C C . GLY A 1 231 ? -23.355 42.946 -8.239 1.00 41.52 211 GLY X C 1
ATOM 1352 O O . GLY A 1 231 ? -24.504 43.274 -8.506 1.00 42.70 211 GLY X O 1
ATOM 1353 N N . PHE A 1 232 ? -22.312 43.367 -8.948 1.00 39.20 212 PHE X N 1
ATOM 1354 C CA . PHE A 1 232 ? -22.503 44.148 -10.172 1.00 38.24 212 PHE X CA 1
ATOM 1355 C C . PHE A 1 232 ? -22.714 43.231 -11.360 1.00 38.99 212 PHE X C 1
ATOM 1356 O O . PHE A 1 232 ? -22.311 42.065 -11.322 1.00 40.22 212 PHE X O 1
ATOM 1364 N N . SER A 1 233 ? -23.330 43.748 -12.418 1.00 38.81 213 SER X N 1
ATOM 1365 C CA . SER A 1 233 ? -23.567 42.919 -13.593 1.00 41.24 213 SER X CA 1
ATOM 1366 C C . SER A 1 233 ? -22.249 42.578 -14.281 1.00 38.87 213 SER X C 1
ATOM 1367 O O . SER A 1 233 ? -21.265 43.321 -14.185 1.00 37.08 213 SER X O 1
ATOM 1370 N N . ARG A 1 234 ? -22.236 41.449 -14.973 1.00 35.68 214 ARG X N 1
ATOM 1371 C CA . ARG A 1 234 ? -21.060 41.016 -15.707 1.00 38.74 214 ARG X CA 1
ATOM 1372 C C . ARG A 1 234 ? -20.666 42.010 -16.820 1.00 39.66 214 ARG X C 1
ATOM 1373 O O . ARG A 1 234 ? -19.477 42.333 -16.963 1.00 37.77 214 ARG X O 1
ATOM 1381 N N . PRO A 1 235 ? -21.645 42.509 -17.605 1.00 39.71 215 PRO X N 1
ATOM 1382 C CA . PRO A 1 235 ? -21.230 43.490 -18.617 1.00 37.37 215 PRO X CA 1
ATOM 1383 C C . PRO A 1 235 ? -20.879 44.847 -18.020 1.00 37.24 215 PRO X C 1
ATOM 1384 O O . PRO A 1 235 ? -20.129 45.586 -18.651 1.00 36.11 215 PRO X O 1
ATOM 1388 N N . GLY A 1 236 ? -21.440 45.180 -16.858 1.00 35.51 216 GLY X N 1
ATOM 1389 C CA . GLY A 1 236 ? -21.125 46.443 -16.209 1.00 35.92 216 GLY X CA 1
ATOM 1390 C C . GLY A 1 236 ? -19.680 46.461 -15.726 1.00 36.57 216 GLY X C 1
ATOM 1391 O O . GLY A 1 236 ? -18.921 47.380 -16.031 1.00 34.97 216 GLY X O 1
ATOM 1392 N N . ILE A 1 237 ? -19.312 45.430 -14.972 1.00 31.26 217 ILE X N 1
ATOM 1393 C CA . ILE A 1 237 ? -17.958 45.249 -14.471 1.00 33.77 217 ILE X CA 1
ATOM 1394 C C . ILE A 1 237 ? -16.936 45.213 -15.613 1.00 35.25 217 ILE X C 1
ATOM 1395 O O . ILE A 1 237 ? -15.878 45.844 -15.538 1.00 33.93 217 ILE X O 1
ATOM 1400 N N . GLU A 1 238 ? -17.269 44.479 -16.668 1.00 32.76 218 GLU X N 1
ATOM 1401 C CA . GLU A 1 238 ? -16.403 44.364 -17.829 1.00 34.87 218 GLU X CA 1
ATOM 1402 C C . GLU A 1 238 ? -16.093 45.726 -18.413 1.00 33.85 218 GLU X C 1
ATOM 1403 O O . GLU A 1 238 ? -14.937 46.049 -18.673 1.00 32.98 218 GLU X O 1
ATOM 1409 N N . LEU A 1 239 ? -17.136 46.522 -18.615 1.00 33.94 219 LEU X N 1
ATOM 1410 C CA . LEU A 1 239 ? -16.966 47.857 -19.166 1.00 35.72 219 LEU X CA 1
ATOM 1411 C C . LEU A 1 239 ? -16.085 48.704 -18.268 1.00 33.08 219 LEU X C 1
ATOM 1412 O O . LEU A 1 239 ? -15.251 49.448 -18.745 1.00 32.00 219 LEU X O 1
ATOM 1417 N N . THR A 1 240 ? -16.264 48.583 -16.961 1.00 32.48 220 THR X N 1
ATOM 1418 C CA . THR A 1 240 ? -15.416 49.339 -16.056 1.00 33.21 220 THR X CA 1
ATOM 1419 C C . THR A 1 240 ? -13.949 48.939 -16.243 1.00 31.55 220 THR X C 1
ATOM 1420 O O . THR A 1 240 ? -13.101 49.802 -16.439 1.00 30.61 220 THR X O 1
ATOM 1424 N N . LYS A 1 241 ? -13.659 47.640 -16.209 1.00 30.15 221 LYS X N 1
ATOM 1425 C CA . LYS A 1 241 ? -12.295 47.165 -16.410 1.00 30.50 221 LYS X CA 1
ATOM 1426 C C . LYS A 1 241 ? -11.740 47.620 -17.763 1.00 28.48 221 LYS X C 1
ATOM 1427 O O . LYS A 1 241 ? -10.618 48.108 -17.841 1.00 28.73 221 LYS X O 1
ATOM 1433 N N . ARG A 1 242 ? -12.532 47.485 -18.823 1.00 31.49 222 ARG X N 1
ATOM 1434 C CA . ARG A 1 242 ? -12.049 47.856 -20.151 1.00 34.44 222 ARG X CA 1
ATOM 1435 C C . ARG A 1 242 ? -11.770 49.352 -20.274 1.00 31.81 222 ARG X C 1
ATOM 1436 O O . ARG A 1 242 ? -10.750 49.732 -20.859 1.00 28.76 222 ARG X O 1
ATOM 1444 N N . THR A 1 243 ? -12.647 50.201 -19.735 1.00 26.23 223 THR X N 1
ATOM 1445 C CA . THR A 1 243 ? -12.413 51.645 -19.833 1.00 32.12 223 THR X CA 1
ATOM 1446 C C . THR A 1 243 ? -11.174 52.037 -19.025 1.00 26.40 223 THR X C 1
ATOM 1447 O O . THR A 1 243 ? -10.429 52.932 -19.410 1.00 28.82 223 THR X O 1
ATOM 1451 N N . LEU A 1 244 ? -10.963 51.362 -17.903 1.00 27.45 224 LEU X N 1
ATOM 1452 C CA . LEU A 1 244 ? -9.807 51.658 -17.059 1.00 29.03 224 LEU X CA 1
ATOM 1453 C C . LEU A 1 244 ? -8.494 51.362 -17.780 1.00 30.36 224 LEU X C 1
ATOM 1454 O O . LEU A 1 244 ? -7.619 52.232 -17.855 1.00 25.78 224 LEU X O 1
ATOM 1459 N N . TRP A 1 245 ? -8.344 50.148 -18.320 1.00 26.34 225 TRP X N 1
ATOM 1460 C CA . TRP A 1 245 ? -7.097 49.815 -19.015 1.00 29.48 225 TRP X CA 1
ATOM 1461 C C . TRP A 1 245 ? -6.917 50.654 -20.286 1.00 27.42 225 TRP X C 1
ATOM 1462 O O . TRP A 1 245 ? -5.829 51.148 -20.543 1.00 30.33 225 TRP X O 1
ATOM 1473 N N . SER A 1 246 ? -7.968 50.843 -21.075 1.00 26.00 226 SER X N 1
ATOM 1474 C CA . SER A 1 246 ? -7.803 51.666 -22.283 1.00 32.47 226 SER X CA 1
ATOM 1475 C C . SER A 1 246 ? -7.606 53.162 -21.940 1.00 28.63 226 SER X C 1
ATOM 1476 O O . SER A 1 246 ? -6.953 53.898 -22.684 1.00 30.76 226 SER X O 1
ATOM 1479 N N . GLY A 1 247 ? -8.147 53.598 -20.804 1.00 28.28 227 GLY X N 1
ATOM 1480 C CA . GLY A 1 247 ? -7.920 54.956 -20.325 1.00 30.85 227 GLY X CA 1
ATOM 1481 C C . GLY A 1 247 ? -6.440 55.247 -20.100 1.00 32.24 227 GLY X C 1
ATOM 1482 O O . GLY A 1 247 ? -5.951 56.348 -20.374 1.00 32.04 227 GLY X O 1
ATOM 1483 N N . LEU A 1 248 ? -5.709 54.250 -19.619 1.00 31.52 228 LEU X N 1
ATOM 1484 C CA . LEU A 1 248 ? -4.269 54.405 -19.411 1.00 33.83 228 LEU X CA 1
ATOM 1485 C C . LEU A 1 248 ? -3.522 54.707 -20.707 1.00 36.89 228 LEU X C 1
A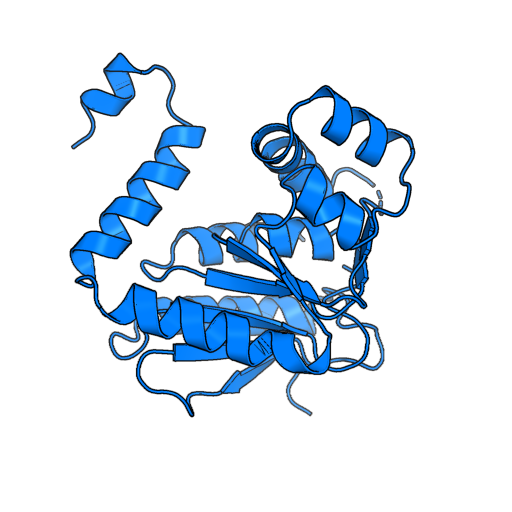TOM 1486 O O . LEU A 1 248 ? -2.561 55.488 -20.712 1.00 33.67 228 LEU X O 1
ATOM 1491 N N . ASP A 1 249 ? -3.958 54.059 -21.793 1.00 33.73 229 ASP X N 1
ATOM 1492 C CA . ASP A 1 249 ? -3.323 54.202 -23.102 1.00 34.14 229 ASP X CA 1
ATOM 1493 C C . ASP A 1 249 ? -3.898 55.360 -23.903 1.00 35.53 229 ASP X C 1
ATOM 1494 O O . ASP A 1 249 ? -3.396 55.664 -24.980 1.00 37.87 229 ASP X O 1
ATOM 1499 N N . ALA A 1 250 ? -4.962 55.985 -23.406 1.00 33.51 230 ALA X N 1
ATOM 1500 C CA . ALA A 1 250 ? -5.666 56.972 -24.213 1.00 34.75 230 ALA X CA 1
ATOM 1501 C C . ALA A 1 250 ? -4.738 58.126 -24.571 1.00 33.87 230 ALA X C 1
ATOM 1502 O O . ALA A 1 250 ? -3.890 58.522 -23.779 1.00 33.77 230 ALA X O 1
ATOM 1504 N N . ALA A 1 251 ? -4.899 58.643 -25.783 1.00 36.90 231 ALA X N 1
ATOM 1505 C CA . ALA A 1 251 ? -4.086 59.750 -26.269 1.00 40.93 231 ALA X CA 1
ATOM 1506 C C . ALA A 1 251 ? -4.484 61.089 -25.622 1.00 38.24 231 ALA X C 1
ATOM 1507 O O . ALA A 1 251 ? -3.623 61.942 -25.378 1.00 39.58 231 ALA X O 1
ATOM 1509 N N . SER A 1 252 ? -5.775 61.264 -25.348 1.00 34.21 232 SER X N 1
ATOM 1510 C CA . SER A 1 252 ? -6.291 62.499 -24.743 1.00 32.67 232 SER X CA 1
ATOM 1511 C C . SER A 1 252 ? -7.599 62.246 -24.020 1.00 33.84 232 SER X C 1
ATOM 1512 O O . SER A 1 252 ? -8.264 61.249 -24.291 1.00 32.08 232 SER X O 1
ATOM 1515 N N . LEU A 1 253 ? -7.987 63.167 -23.134 1.00 31.80 233 LEU X N 1
ATOM 1516 C CA . LEU A 1 253 ? -9.278 63.081 -22.453 1.00 34.55 233 LEU X CA 1
ATOM 1517 C C . LEU A 1 253 ? -10.420 63.039 -23.461 1.00 36.76 233 LEU X C 1
ATOM 1518 O O . LEU A 1 253 ? -11.301 62.167 -23.395 1.00 33.04 233 LEU X O 1
ATOM 1523 N N . GLU A 1 254 ? -10.401 63.982 -24.398 1.00 38.38 234 GLU X N 1
ATOM 1524 C CA . GLU A 1 254 ? -11.498 64.118 -25.342 1.00 40.74 234 GLU X CA 1
ATOM 1525 C C . GLU A 1 254 ? -11.615 62.897 -26.256 1.00 39.08 234 GLU X C 1
ATOM 1526 O O . GLU A 1 254 ? -12.710 62.399 -26.493 1.00 40.09 234 GLU X O 1
ATOM 1532 N N . GLY A 1 255 ? -10.485 62.430 -26.771 1.00 38.41 235 GLY X N 1
ATOM 1533 C CA . GLY A 1 255 ? -10.464 61.210 -27.552 1.00 39.24 235 GLY X CA 1
ATOM 1534 C C . GLY A 1 255 ? -11.051 60.035 -26.786 1.00 40.16 235 GLY X C 1
ATOM 1535 O O . GLY A 1 255 ? -11.845 59.277 -27.334 1.00 41.25 235 GLY X O 1
ATOM 1536 N N . HIS A 1 256 ? -10.681 59.888 -25.514 1.00 37.35 236 HIS X N 1
ATOM 1537 C CA . HIS A 1 256 ? -11.201 58.785 -24.695 1.00 35.77 236 HIS X CA 1
ATOM 1538 C C . HIS A 1 256 ? -12.710 58.901 -24.493 1.00 34.64 236 HIS X C 1
ATOM 1539 O O . HIS A 1 256 ? -13.423 57.907 -24.537 1.00 36.55 236 HIS X O 1
ATOM 1546 N N . MET A 1 257 ? -13.200 60.113 -24.281 1.00 37.15 237 MET X N 1
ATOM 1547 C CA . MET A 1 257 ? -14.634 60.303 -24.082 1.00 42.75 237 MET X CA 1
ATOM 1548 C C . MET A 1 257 ? -15.425 59.998 -25.366 1.00 46.36 237 MET X C 1
ATOM 1549 O O . MET A 1 257 ? -16.613 59.667 -25.312 1.00 40.64 237 MET X O 1
ATOM 1554 N N . GLN A 1 258 ? -14.758 60.081 -26.515 1.00 45.04 238 GLN X N 1
ATOM 1555 C CA . GLN A 1 258 ? -15.403 59.743 -27.784 1.00 52.26 238 GLN X CA 1
ATOM 1556 C C . GLN A 1 258 ? -15.316 58.251 -28.120 1.00 57.20 238 GLN X C 1
ATOM 1557 O O . GLN A 1 258 ? -15.625 57.855 -29.239 1.00 60.80 238 GLN X O 1
ATOM 1563 N N . ALA A 1 259 ? -14.901 57.425 -27.162 1.00 56.45 239 ALA X N 1
ATOM 1564 C CA . ALA A 1 259 ? -14.746 55.987 -27.413 1.00 60.30 239 ALA X CA 1
ATOM 1565 C C . ALA A 1 259 ? -16.092 55.276 -27.592 1.00 68.60 239 ALA X C 1
ATOM 1566 O O . ALA A 1 259 ? -17.071 55.599 -26.917 1.00 66.76 239 ALA X O 1
ATOM 1568 N N . GLU A 1 260 ? -16.130 54.308 -28.510 1.00 78.02 240 GLU X N 1
ATOM 1569 C CA . GLU A 1 260 ? -17.348 53.548 -28.830 1.00 77.42 240 GLU X CA 1
ATOM 1570 C C . GLU A 1 260 ? -17.125 52.038 -28.674 1.00 74.86 240 GLU X C 1
ATOM 1571 O O . GLU A 1 260 ? -17.274 51.471 -27.588 1.00 75.20 240 GLU X O 1
#